Protein AF-A0A6B3GCB3-F1 (afdb_monomer)

Structure (mmCIF, N/CA/C/O backbone):
data_AF-A0A6B3GCB3-F1
#
_entry.id   AF-A0A6B3GCB3-F1
#
loop_
_atom_site.group_PDB
_atom_site.id
_atom_site.type_symbol
_atom_site.label_atom_id
_atom_site.label_alt_id
_atom_site.label_comp_id
_atom_site.label_asym_id
_atom_site.label_entity_id
_atom_site.label_seq_id
_atom_site.pdbx_PDB_ins_code
_atom_site.Cartn_x
_atom_site.Cartn_y
_atom_site.Cartn_z
_atom_site.occupancy
_atom_site.B_iso_or_equiv
_atom_site.auth_seq_id
_atom_site.auth_comp_id
_atom_site.auth_asym_id
_atom_site.auth_atom_id
_atom_site.pdbx_PDB_model_num
ATOM 1 N N . PRO A 1 1 ? -7.699 9.445 11.714 1.00 51.69 1 PRO A N 1
ATOM 2 C CA . PRO A 1 1 ? -7.725 8.449 12.812 1.00 51.69 1 PRO A CA 1
ATOM 3 C C . PRO A 1 1 ? -6.702 8.738 13.924 1.00 51.69 1 PRO A C 1
ATOM 5 O O . PRO A 1 1 ? -7.098 8.793 15.077 1.00 51.69 1 PRO A O 1
ATOM 8 N N . GLY A 1 2 ? -5.485 9.194 13.592 1.00 51.28 2 GLY A N 1
ATOM 9 C CA . GLY A 1 2 ? -4.570 9.774 14.600 1.00 51.28 2 GLY A CA 1
ATOM 10 C C . GLY A 1 2 ? -5.103 10.996 15.375 1.00 51.28 2 GLY A C 1
ATOM 11 O O . GLY A 1 2 ? -4.655 11.275 16.482 1.00 51.28 2 GLY A O 1
ATOM 12 N N . ASN A 1 3 ? -6.113 11.686 14.828 1.00 57.34 3 ASN A N 1
ATOM 13 C CA . ASN A 1 3 ? -6.800 12.819 15.466 1.00 57.34 3 ASN A CA 1
ATOM 14 C C . ASN A 1 3 ? -8.175 12.439 16.050 1.00 57.34 3 ASN A C 1
ATOM 16 O O . ASN A 1 3 ? -8.899 13.319 16.510 1.00 57.34 3 ASN A O 1
ATOM 20 N N . ILE A 1 4 ? -8.578 11.160 15.994 1.00 59.94 4 ILE A N 1
ATOM 21 C CA . ILE A 1 4 ? -9.950 10.750 16.337 1.00 59.94 4 ILE A CA 1
ATOM 22 C C . ILE A 1 4 ? -10.250 10.902 17.826 1.00 59.94 4 ILE A C 1
ATOM 24 O O . ILE A 1 4 ? -11.404 11.063 18.165 1.00 59.94 4 ILE A O 1
ATOM 28 N N . LYS A 1 5 ? -9.234 10.988 18.694 1.00 54.12 5 LYS A N 1
ATOM 29 C CA . LYS A 1 5 ? -9.425 11.275 20.124 1.00 54.12 5 LYS A CA 1
ATOM 30 C C . LYS A 1 5 ? -10.013 12.651 20.432 1.00 54.12 5 LYS A C 1
ATOM 32 O O . LYS A 1 5 ? -10.585 12.832 21.499 1.00 54.12 5 LYS A O 1
ATOM 37 N N . GLN A 1 6 ? -9.913 13.618 19.513 1.00 58.16 6 GLN A N 1
ATOM 38 C CA . GLN A 1 6 ? -10.703 14.858 19.609 1.00 58.16 6 GLN A CA 1
ATOM 39 C C . GLN A 1 6 ? -12.207 14.618 19.371 1.00 58.16 6 GLN A C 1
ATOM 41 O O . GLN A 1 6 ? -13.002 15.542 19.502 1.00 58.16 6 GLN A O 1
ATOM 46 N N . PHE A 1 7 ? -12.567 13.394 18.987 1.00 56.41 7 PHE A N 1
ATOM 47 C CA . PHE A 1 7 ? -13.873 12.934 18.546 1.00 56.41 7 PHE A CA 1
ATOM 48 C C . PHE A 1 7 ? -14.210 11.539 19.116 1.00 56.41 7 PHE A C 1
ATOM 50 O O . PHE A 1 7 ? -15.031 10.843 18.518 1.00 56.41 7 PHE A O 1
ATOM 57 N N . ASP A 1 8 ? -13.580 11.088 20.218 1.00 62.06 8 ASP A N 1
ATOM 58 C CA . ASP A 1 8 ? -13.912 9.792 20.856 1.00 62.06 8 ASP A CA 1
ATOM 59 C C . ASP A 1 8 ? -15.408 9.759 21.230 1.00 62.06 8 ASP A C 1
ATOM 61 O O . ASP A 1 8 ? -16.083 8.741 21.096 1.00 62.06 8 ASP A O 1
ATOM 65 N N . ASP A 1 9 ? -15.960 10.920 21.587 1.00 69.00 9 ASP A N 1
ATOM 66 C CA . ASP A 1 9 ? -17.384 11.169 21.812 1.00 69.00 9 ASP A CA 1
ATOM 67 C C . ASP A 1 9 ? -18.255 11.047 20.546 1.00 69.00 9 ASP A C 1
ATOM 69 O O . ASP A 1 9 ? -19.468 10.861 20.652 1.00 69.00 9 ASP A O 1
ATOM 73 N N . LYS A 1 10 ? -17.660 11.088 19.349 1.00 83.81 10 LYS A N 1
ATOM 74 C CA . LYS A 1 10 ? -18.361 11.004 18.058 1.00 83.81 10 LYS A CA 1
ATOM 75 C C . LYS A 1 10 ? -18.223 9.670 17.347 1.00 83.81 10 LYS A C 1
ATOM 77 O O . LYS A 1 10 ? -18.933 9.470 16.364 1.00 83.81 10 LYS A O 1
ATOM 82 N N . VAL A 1 11 ? -17.366 8.746 17.794 1.00 89.12 11 VAL A N 1
ATOM 83 C CA . VAL A 1 11 ? -17.230 7.431 17.132 1.00 89.12 11 VAL A CA 1
ATOM 84 C C . VAL A 1 11 ? -18.586 6.730 17.076 1.00 89.12 11 VAL A C 1
ATOM 86 O O . VAL A 1 11 ? -18.987 6.258 16.016 1.00 89.12 11 VAL A O 1
ATOM 89 N N . LYS A 1 12 ? -19.353 6.780 18.171 1.00 91.00 12 LYS A N 1
ATOM 90 C CA . LYS A 1 12 ? -20.731 6.278 18.230 1.00 91.00 12 LYS A CA 1
ATOM 91 C C . LYS A 1 12 ? -21.656 6.931 17.203 1.00 91.00 12 LYS A C 1
ATOM 93 O O . LYS A 1 12 ? -22.453 6.243 16.568 1.00 91.00 12 LYS A O 1
ATOM 98 N N . GLU A 1 13 ? -21.580 8.250 17.049 1.00 92.50 13 GLU A N 1
ATOM 99 C CA . GLU A 1 13 ? -22.417 8.995 16.102 1.00 92.50 13 GLU A CA 1
ATOM 100 C C . GLU A 1 13 ? -22.055 8.660 14.652 1.00 92.50 13 GLU A C 1
ATOM 102 O O . G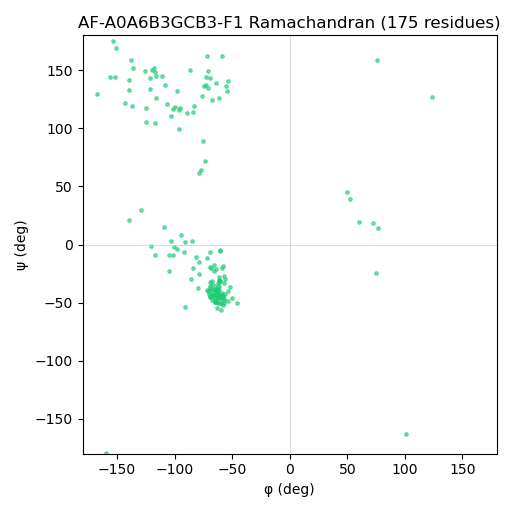LU A 1 13 ? -22.942 8.424 13.833 1.00 92.50 13 GLU A O 1
ATOM 107 N N . ILE A 1 14 ? -20.756 8.572 14.352 1.00 93.00 14 ILE A N 1
ATOM 108 C CA . ILE A 1 14 ? -20.238 8.203 13.032 1.00 93.00 14 ILE A CA 1
ATOM 109 C C . ILE A 1 14 ? -20.631 6.762 12.697 1.00 93.00 14 ILE A C 1
ATOM 111 O O . ILE A 1 14 ? -21.151 6.522 11.611 1.00 93.00 14 ILE A O 1
ATOM 115 N N . ALA A 1 15 ? -20.428 5.823 13.626 1.00 94.12 15 ALA A N 1
ATOM 116 C CA . ALA A 1 15 ? -20.813 4.422 13.477 1.00 94.12 15 ALA A CA 1
ATOM 117 C C . ALA A 1 15 ? -22.313 4.294 13.191 1.00 94.12 15 ALA A C 1
ATOM 119 O O . ALA A 1 15 ? -22.706 3.652 12.220 1.00 94.12 15 ALA A O 1
ATOM 120 N N . LYS A 1 16 ? -23.153 4.989 13.970 1.00 95.38 16 LYS A N 1
ATOM 121 C CA . LYS A 1 16 ? -24.604 5.010 13.766 1.00 95.38 16 LYS A CA 1
ATOM 122 C C . LYS A 1 16 ? -24.982 5.555 12.385 1.00 95.38 16 LYS A C 1
ATOM 124 O O . LYS A 1 16 ? -25.733 4.903 11.666 1.00 95.38 16 LYS A O 1
ATOM 129 N N . ALA A 1 17 ? -24.448 6.712 11.994 1.00 95.88 17 ALA A N 1
ATOM 130 C CA . ALA A 1 17 ? -24.745 7.320 10.696 1.00 95.88 17 ALA A CA 1
ATOM 131 C C . ALA A 1 17 ? -24.279 6.440 9.520 1.00 95.88 17 ALA A C 1
ATOM 133 O O . ALA A 1 17 ? -24.967 6.315 8.501 1.00 95.88 17 ALA A O 1
ATOM 134 N N . ALA A 1 18 ? -23.122 5.793 9.663 1.00 96.75 18 ALA A N 1
ATOM 135 C CA . ALA A 1 18 ? -22.595 4.856 8.681 1.00 96.75 18 ALA A CA 1
ATOM 136 C C . ALA A 1 18 ? -23.470 3.598 8.568 1.00 96.75 18 ALA A C 1
ATOM 138 O O . ALA A 1 18 ? -23.805 3.201 7.453 1.00 96.75 18 ALA A O 1
ATOM 139 N N . SER A 1 19 ? -23.925 3.027 9.690 1.00 96.50 19 SER A N 1
ATOM 140 C CA . SER A 1 19 ? -24.872 1.902 9.708 1.00 96.50 19 SER A CA 1
ATOM 141 C C . SER A 1 19 ? -26.207 2.250 9.051 1.00 96.50 19 SER A C 1
ATOM 143 O O . SER A 1 19 ? -26.695 1.490 8.215 1.00 96.50 19 SER A O 1
ATOM 145 N N . GLU A 1 20 ? -26.793 3.404 9.384 1.00 97.31 20 GLU A N 1
ATOM 146 C CA . GLU A 1 20 ? -28.082 3.857 8.835 1.00 97.31 20 GLU A CA 1
ATOM 147 C C . GLU A 1 20 ? -28.036 4.024 7.310 1.00 97.31 20 GLU A C 1
ATOM 149 O O . GLU A 1 20 ? -29.030 3.789 6.622 1.00 97.31 20 GLU A O 1
ATOM 154 N N . THR A 1 21 ? -26.868 4.379 6.771 1.00 97.12 21 THR A N 1
ATOM 155 C CA . THR A 1 21 ? -26.652 4.592 5.333 1.00 97.12 21 THR A CA 1
ATOM 156 C C . THR A 1 21 ? -25.973 3.421 4.624 1.00 97.12 21 THR A C 1
ATOM 158 O O . THR A 1 21 ? -25.800 3.477 3.408 1.00 97.12 21 THR A O 1
ATOM 161 N N . ARG A 1 22 ? -25.604 2.354 5.350 1.00 96.06 22 ARG A N 1
ATOM 162 C CA . ARG A 1 22 ? -24.799 1.222 4.848 1.00 96.06 22 ARG A CA 1
ATOM 163 C C . ARG A 1 22 ? -23.498 1.673 4.173 1.00 96.06 22 ARG A C 1
ATOM 165 O O . ARG A 1 22 ? -23.101 1.145 3.134 1.00 96.06 22 ARG A O 1
ATOM 172 N N . THR A 1 23 ? -22.853 2.684 4.746 1.00 97.56 23 THR A N 1
ATOM 173 C CA . THR A 1 23 ? -21.607 3.246 4.219 1.00 97.56 23 THR A CA 1
ATOM 174 C C . THR A 1 23 ? -20.413 2.606 4.928 1.00 97.56 23 THR A C 1
ATOM 176 O O . THR A 1 23 ? -20.266 2.809 6.132 1.00 97.56 23 THR A O 1
ATOM 179 N N . PRO A 1 24 ? -19.520 1.884 4.226 1.00 97.31 24 PRO A N 1
ATOM 180 C CA . PRO A 1 24 ? -18.337 1.310 4.855 1.00 97.31 24 PRO A CA 1
ATOM 181 C C . PRO A 1 24 ? -17.321 2.395 5.235 1.00 97.31 24 PRO A C 1
ATOM 183 O O . PRO A 1 24 ? -17.167 3.403 4.536 1.00 97.31 24 PRO A O 1
ATOM 186 N N . ILE A 1 25 ? -16.561 2.162 6.304 1.00 96.25 25 ILE A N 1
ATOM 187 C CA . ILE A 1 25 ? -15.538 3.090 6.803 1.00 96.25 25 ILE A CA 1
ATOM 188 C C . ILE A 1 25 ? -14.143 2.534 6.519 1.00 96.25 25 ILE A C 1
ATOM 190 O O . ILE A 1 25 ? -13.859 1.359 6.725 1.00 96.25 25 ILE A O 1
ATOM 194 N N . ARG A 1 26 ? -13.224 3.394 6.061 1.00 97.06 26 ARG A N 1
ATOM 195 C CA . ARG A 1 26 ? -11.795 3.055 6.026 1.00 97.06 26 ARG A CA 1
ATOM 196 C C . ARG A 1 26 ? -11.073 3.675 7.210 1.00 97.06 26 ARG A C 1
ATOM 198 O O . ARG A 1 26 ? -10.932 4.898 7.264 1.00 97.06 26 ARG A O 1
ATOM 205 N N . ILE A 1 27 ? -10.497 2.832 8.055 1.00 95.06 27 ILE A N 1
ATOM 206 C CA . ILE A 1 27 ? -9.554 3.244 9.090 1.00 95.06 27 ILE A CA 1
ATOM 207 C C . ILE A 1 27 ? -8.170 3.361 8.453 1.00 95.06 27 ILE A C 1
ATOM 209 O O . ILE A 1 27 ? -7.654 2.437 7.828 1.00 95.06 27 ILE A O 1
ATOM 213 N N . GLY A 1 28 ? -7.614 4.566 8.505 1.00 93.88 28 GLY A N 1
ATOM 214 C CA . GLY A 1 28 ? -6.355 4.933 7.863 1.00 93.88 28 GLY A CA 1
ATOM 215 C C . GLY A 1 28 ? -5.351 5.525 8.839 1.00 93.88 28 GLY A C 1
ATOM 216 O O . GLY A 1 28 ? -5.471 6.697 9.206 1.00 93.88 28 GLY A O 1
ATOM 217 N N . VAL A 1 29 ? -4.334 4.746 9.189 1.00 93.19 29 VAL A N 1
ATOM 218 C CA . VAL A 1 29 ? -3.202 5.182 10.012 1.00 93.19 29 VAL A CA 1
ATOM 219 C C . VAL A 1 29 ? -2.036 5.539 9.097 1.00 93.19 29 VAL A C 1
ATOM 221 O O . VAL A 1 29 ? -1.671 4.778 8.204 1.00 93.19 29 VAL A O 1
ATOM 224 N N . ASN A 1 30 ? -1.425 6.700 9.320 1.00 89.94 30 ASN A N 1
ATOM 225 C CA . ASN A 1 30 ? -0.228 7.123 8.596 1.00 89.94 30 ASN A CA 1
ATOM 226 C C . ASN A 1 30 ? 0.902 7.371 9.591 1.00 89.94 30 ASN A C 1
ATOM 228 O O . ASN A 1 30 ? 0.670 7.939 10.657 1.00 89.94 30 ASN A O 1
ATOM 232 N N . ALA A 1 31 ? 2.129 7.025 9.206 1.00 86.00 31 ALA A N 1
ATOM 233 C CA . ALA A 1 31 ? 3.321 7.238 10.026 1.00 86.00 31 ALA A CA 1
ATOM 234 C C . ALA A 1 31 ? 3.485 8.694 10.503 1.00 86.00 31 ALA A C 1
ATOM 236 O O . ALA A 1 31 ? 3.827 8.927 11.659 1.00 86.00 31 ALA A O 1
ATOM 237 N N . GLY A 1 32 ? 3.184 9.668 9.636 1.00 82.88 32 GLY A N 1
ATOM 238 C CA . GLY A 1 32 ? 3.283 11.098 9.955 1.00 82.88 32 GLY A CA 1
ATOM 239 C C . GLY A 1 32 ? 2.207 11.626 10.912 1.00 82.88 32 GLY A C 1
ATOM 240 O O . GLY A 1 32 ? 2.332 12.741 11.403 1.00 82.88 32 GLY A O 1
ATOM 241 N N . SER A 1 33 ? 1.157 10.848 11.187 1.00 82.50 33 SER A N 1
ATOM 242 C CA . SER A 1 33 ? 0.051 11.231 12.074 1.00 82.50 33 SER A CA 1
ATOM 243 C C . SER A 1 33 ? -0.232 10.161 13.132 1.00 82.50 33 SER A C 1
ATOM 245 O O . SER A 1 33 ? -1.388 9.958 13.497 1.00 82.50 33 SER A O 1
ATOM 247 N N . LEU A 1 34 ? 0.788 9.408 13.549 1.00 87.00 34 LEU A N 1
ATOM 248 C CA . LEU A 1 34 ? 0.650 8.356 14.554 1.00 87.00 34 LEU A CA 1
ATOM 249 C C . LEU A 1 34 ? 0.359 8.959 15.943 1.00 87.00 34 LEU A C 1
ATOM 251 O O . LEU A 1 34 ? 0.911 10.004 16.289 1.00 87.00 34 LEU A O 1
ATOM 255 N N . ASP A 1 35 ? -0.482 8.295 16.747 1.00 85.06 35 ASP A N 1
ATOM 256 C CA . ASP A 1 35 ? -0.809 8.721 18.119 1.00 85.06 35 ASP A CA 1
ATOM 257 C C . ASP A 1 35 ? 0.477 8.909 18.952 1.00 85.06 35 ASP A C 1
ATOM 259 O O . ASP A 1 35 ? 1.361 8.044 18.988 1.00 85.06 35 ASP A O 1
ATOM 263 N N . ALA A 1 36 ? 0.576 10.040 19.656 1.00 87.25 36 ALA A N 1
ATOM 264 C CA . ALA A 1 36 ? 1.728 10.396 20.482 1.00 87.25 36 ALA A CA 1
ATOM 265 C C . ALA A 1 36 ? 2.064 9.342 21.555 1.00 87.25 36 ALA A C 1
ATOM 267 O O . ALA A 1 36 ? 3.231 9.173 21.910 1.00 87.25 36 ALA A O 1
ATOM 268 N N . ARG A 1 37 ? 1.071 8.601 22.064 1.00 89.31 37 ARG A N 1
ATOM 269 C CA . ARG A 1 37 ? 1.278 7.492 23.009 1.00 89.31 37 ARG A CA 1
ATOM 270 C C . ARG A 1 37 ? 2.048 6.349 22.362 1.00 89.31 37 ARG A C 1
ATOM 272 O O . ARG A 1 37 ? 2.969 5.820 22.979 1.00 89.31 37 ARG A O 1
ATOM 279 N N . LEU A 1 38 ? 1.696 5.996 21.126 1.00 91.12 38 LEU A N 1
ATOM 280 C CA . LEU A 1 38 ? 2.362 4.936 20.369 1.00 91.12 38 LEU A CA 1
ATOM 281 C C . LEU A 1 38 ? 3.757 5.380 19.937 1.00 91.12 38 LEU A C 1
ATOM 283 O O . LEU A 1 38 ? 4.708 4.621 20.097 1.00 91.12 38 LEU A O 1
ATOM 287 N N . LEU A 1 39 ? 3.915 6.640 19.522 1.00 89.38 39 LEU A N 1
ATOM 288 C CA . LEU A 1 39 ? 5.238 7.225 19.289 1.00 89.38 39 LEU A CA 1
ATOM 289 C C . LEU A 1 39 ? 6.111 7.188 20.549 1.00 89.38 39 LEU A C 1
ATOM 291 O O . LEU A 1 39 ? 7.281 6.834 20.463 1.00 89.38 39 LEU A O 1
ATOM 295 N N . LYS A 1 40 ? 5.556 7.485 21.731 1.00 92.31 40 LYS A N 1
ATOM 296 C CA . LYS A 1 40 ? 6.288 7.398 23.004 1.00 92.31 40 LYS A CA 1
ATOM 297 C C . LYS A 1 40 ? 6.639 5.955 23.383 1.00 92.31 40 LYS A C 1
ATOM 299 O O . LYS A 1 40 ? 7.723 5.723 23.906 1.00 92.31 40 LYS A O 1
ATOM 304 N N . LYS A 1 41 ? 5.738 5.000 23.131 1.00 95.31 41 LYS A N 1
ATOM 305 C CA . LYS A 1 41 ? 5.924 3.569 23.430 1.00 95.31 41 LYS A CA 1
ATOM 306 C C . LYS A 1 41 ? 6.978 2.919 22.529 1.00 95.31 41 LYS A C 1
ATOM 308 O O . LYS A 1 41 ? 7.823 2.183 23.025 1.00 95.31 41 LYS A O 1
ATOM 313 N N . TYR A 1 42 ? 6.936 3.201 21.227 1.00 93.56 42 TYR A N 1
ATOM 314 C CA . TYR A 1 42 ? 7.775 2.552 20.212 1.00 93.56 42 TYR A CA 1
ATOM 315 C C . TYR A 1 42 ? 8.978 3.395 19.759 1.00 93.56 42 TYR A C 1
ATOM 317 O O . TYR A 1 42 ? 9.833 2.918 19.014 1.00 93.56 42 TYR A O 1
ATOM 325 N N . GLY A 1 43 ? 9.051 4.665 20.164 1.00 92.69 43 GLY A N 1
ATOM 326 C CA . GLY A 1 43 ? 10.105 5.622 19.806 1.00 92.69 43 GLY A CA 1
ATOM 327 C C . GLY A 1 43 ? 10.025 6.166 18.373 1.00 92.69 43 GLY A C 1
ATOM 328 O O . GLY A 1 43 ? 10.521 7.256 18.101 1.00 92.69 43 GLY A O 1
ATOM 329 N N . LYS A 1 44 ? 9.398 5.432 17.449 1.00 91.88 44 LYS A N 1
ATOM 330 C CA . LYS A 1 44 ? 9.162 5.815 16.048 1.00 91.88 44 LYS A CA 1
ATOM 331 C C . LYS A 1 44 ? 7.928 5.095 15.496 1.00 91.88 44 LYS A C 1
ATOM 333 O O . LYS A 1 44 ? 7.371 4.223 16.158 1.00 91.88 44 LYS A O 1
ATOM 338 N N . ALA A 1 45 ? 7.528 5.421 14.269 1.00 91.00 45 ALA A N 1
ATOM 339 C CA . ALA A 1 45 ? 6.464 4.715 13.553 1.00 91.00 45 ALA A CA 1
ATOM 340 C C . ALA A 1 45 ? 6.937 3.332 13.056 1.00 91.00 45 ALA A C 1
ATOM 342 O O . ALA A 1 45 ? 7.189 3.134 11.869 1.00 91.00 45 ALA A O 1
ATOM 343 N N . THR A 1 46 ? 7.122 2.384 13.978 1.00 95.69 46 THR A N 1
ATOM 344 C CA . THR A 1 46 ? 7.452 0.990 13.644 1.00 95.69 46 THR A CA 1
ATOM 345 C C . THR A 1 46 ? 6.236 0.267 13.046 1.00 95.69 46 THR A C 1
ATOM 347 O O . THR A 1 46 ? 5.108 0.739 13.219 1.00 95.69 46 THR A O 1
ATOM 350 N N . PRO A 1 47 ? 6.427 -0.879 12.360 1.00 96.81 47 PRO A N 1
ATOM 351 C CA . PRO A 1 47 ? 5.312 -1.713 11.914 1.00 96.81 47 PRO A CA 1
ATOM 352 C C . PRO A 1 47 ? 4.309 -2.017 13.034 1.00 96.81 47 PRO A C 1
ATOM 354 O O . PRO A 1 47 ? 3.113 -1.816 12.850 1.00 96.81 47 PRO A O 1
ATOM 357 N N . GLU A 1 48 ? 4.807 -2.390 14.213 1.00 96.88 48 GLU A N 1
ATOM 358 C CA . GLU A 1 48 ? 4.000 -2.753 15.384 1.00 96.88 48 GLU A CA 1
ATOM 359 C C . GLU A 1 48 ? 3.167 -1.563 15.863 1.00 96.88 48 GLU A C 1
ATOM 361 O O . GLU A 1 48 ? 1.988 -1.710 16.169 1.00 96.88 48 GLU A O 1
ATOM 366 N N . ALA A 1 49 ? 3.759 -0.365 15.873 1.00 96.00 49 ALA A N 1
ATOM 367 C CA . ALA A 1 49 ? 3.065 0.850 16.275 1.00 96.00 49 ALA A CA 1
ATOM 368 C C . ALA A 1 49 ? 1.916 1.198 15.313 1.00 96.00 49 ALA A C 1
ATOM 370 O O . ALA A 1 49 ? 0.846 1.622 15.747 1.00 96.00 49 ALA A O 1
ATOM 371 N N . LEU A 1 50 ? 2.122 1.007 14.005 1.00 95.50 50 LEU A N 1
ATOM 372 C CA . LEU A 1 50 ? 1.091 1.235 12.990 1.00 95.50 50 LEU A CA 1
ATOM 373 C C . LEU A 1 50 ? -0.053 0.220 13.108 1.00 95.50 50 LEU A C 1
ATOM 375 O O . LEU A 1 50 ? -1.217 0.610 13.032 1.00 95.50 50 LEU A O 1
ATOM 379 N N . VAL A 1 51 ? 0.283 -1.058 13.304 1.00 96.88 51 VAL A N 1
ATOM 380 C CA . VAL A 1 51 ? -0.687 -2.150 13.472 1.00 96.88 51 VAL A CA 1
ATOM 381 C C . VAL A 1 51 ? -1.517 -1.940 14.736 1.00 96.88 51 VAL A C 1
ATOM 383 O O . VAL A 1 51 ? -2.743 -1.954 14.659 1.00 96.88 51 VAL A O 1
ATOM 386 N N . GLU A 1 52 ? -0.873 -1.663 15.874 1.00 96.06 52 GLU A N 1
ATOM 387 C CA . GLU A 1 52 ? -1.562 -1.403 17.144 1.00 96.06 52 GLU A CA 1
ATOM 388 C C . GLU A 1 52 ? -2.515 -0.213 17.027 1.00 96.06 52 GLU A C 1
ATOM 390 O O . GLU A 1 52 ? -3.656 -0.302 17.471 1.00 96.06 52 GLU A O 1
ATOM 395 N N . SER A 1 53 ? -2.085 0.875 16.377 1.00 94.75 53 SER A N 1
ATOM 396 C CA . SER A 1 53 ? -2.954 2.033 16.139 1.00 94.75 53 SER A CA 1
ATOM 397 C C . SER A 1 53 ? -4.190 1.655 15.329 1.00 94.75 53 SER A C 1
ATOM 399 O O . SER A 1 53 ? -5.289 2.076 15.671 1.00 94.75 53 SER A O 1
ATOM 401 N N . ALA A 1 54 ? -4.020 0.880 14.256 1.00 95.25 54 ALA A N 1
ATOM 402 C CA . ALA A 1 54 ? -5.111 0.548 13.349 1.00 95.25 54 ALA A CA 1
ATOM 403 C C . ALA A 1 54 ? -6.131 -0.400 13.990 1.00 95.25 54 ALA A C 1
ATOM 405 O O . ALA A 1 54 ? -7.332 -0.182 13.847 1.00 95.25 54 ALA A O 1
ATOM 406 N N . LEU A 1 55 ? -5.660 -1.42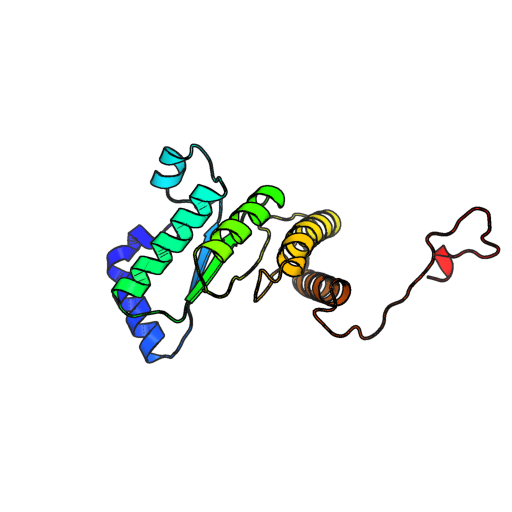1 14.714 1.00 95.69 55 LEU A N 1
ATOM 407 C CA . LEU A 1 55 ? -6.529 -2.370 15.413 1.00 95.69 55 LEU A CA 1
ATOM 408 C C . LEU A 1 55 ? -7.250 -1.709 16.591 1.00 95.69 55 LEU A C 1
ATOM 410 O O . LEU A 1 55 ? -8.440 -1.937 16.778 1.00 95.69 55 LEU A O 1
ATOM 414 N N . TRP A 1 56 ? -6.561 -0.844 17.340 1.00 93.81 56 TRP A N 1
ATOM 415 C CA . TRP A 1 56 ? -7.195 -0.072 18.408 1.00 93.81 56 TRP A CA 1
ATOM 416 C C . TRP A 1 56 ? -8.275 0.868 17.862 1.00 93.81 56 TRP A C 1
ATOM 418 O O . TRP A 1 56 ? -9.364 0.943 18.412 1.00 93.81 56 TRP A O 1
ATOM 428 N N . GLU A 1 57 ? -8.016 1.565 16.756 1.00 92.00 57 GLU A N 1
ATOM 429 C CA . GLU A 1 57 ? -9.035 2.417 16.138 1.00 92.00 57 GLU A CA 1
ATOM 430 C C . GLU A 1 57 ? -10.223 1.608 15.602 1.00 92.00 57 GLU A C 1
ATOM 432 O O . GLU A 1 57 ? -11.352 2.086 15.679 1.00 92.00 57 GLU A O 1
ATOM 437 N N . ALA A 1 58 ? -9.994 0.400 15.077 1.00 94.19 58 ALA A N 1
ATOM 438 C CA . ALA A 1 58 ? -11.064 -0.499 14.645 1.00 94.19 58 ALA A CA 1
ATOM 439 C C . ALA A 1 58 ? -11.939 -0.952 15.815 1.00 94.19 58 ALA A C 1
ATOM 441 O O . ALA A 1 58 ? -13.165 -0.896 15.704 1.00 94.19 58 ALA A O 1
ATOM 442 N N . SER A 1 59 ? -11.334 -1.286 16.960 1.00 93.56 59 SER A N 1
ATOM 443 C CA . SER A 1 59 ? -12.088 -1.735 18.133 1.00 93.56 59 SER A CA 1
ATOM 444 C C . SER A 1 59 ? -13.057 -0.670 18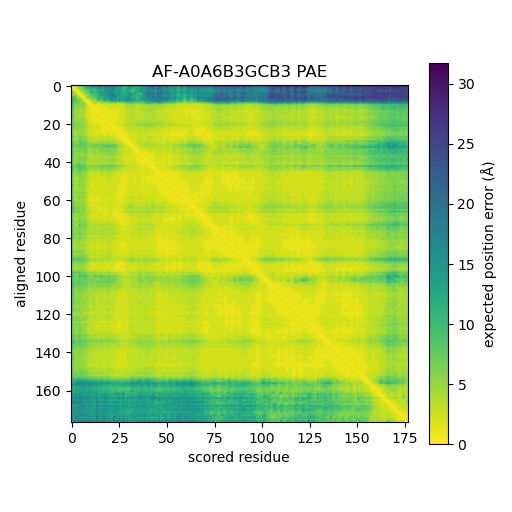.656 1.00 93.56 59 SER A C 1
ATOM 446 O O . SER A 1 59 ? -14.131 -1.016 19.133 1.00 93.56 59 SER A O 1
ATOM 448 N N . LEU A 1 60 ? -12.750 0.625 18.503 1.00 92.50 60 LEU A N 1
ATOM 449 C CA . LEU A 1 60 ? -13.666 1.710 18.894 1.00 92.50 60 LEU A CA 1
ATOM 450 C C . LEU A 1 60 ? -14.990 1.688 18.109 1.00 92.50 60 LEU A C 1
ATOM 452 O O . LEU A 1 60 ? -16.036 2.064 18.634 1.00 92.50 60 LEU A O 1
ATOM 456 N N . PHE A 1 61 ? -14.961 1.268 16.842 1.00 93.94 61 PHE A N 1
ATOM 457 C CA . PHE A 1 61 ? -16.176 1.107 16.039 1.00 93.94 61 PHE A CA 1
ATOM 458 C C . PHE A 1 61 ? -16.896 -0.206 16.371 1.00 93.94 61 PHE A C 1
ATOM 460 O O . PHE A 1 61 ? -18.128 -0.227 16.450 1.00 93.94 61 PHE A O 1
ATOM 467 N N . GLU A 1 62 ? -16.142 -1.276 16.633 1.00 93.81 62 GLU A N 1
ATOM 468 C CA . GLU A 1 62 ? -16.692 -2.569 17.057 1.00 93.81 62 GLU A CA 1
ATOM 469 C C . GLU A 1 62 ? -17.431 -2.475 18.401 1.00 93.81 62 GLU A C 1
ATOM 471 O O . GLU A 1 62 ? -18.506 -3.056 18.548 1.00 93.81 62 GLU A O 1
ATOM 476 N N . GLU A 1 63 ? -16.935 -1.672 19.349 1.00 93.31 63 GLU A N 1
ATOM 477 C CA . GLU A 1 63 ? -17.607 -1.356 20.624 1.00 93.31 63 GLU A CA 1
ATOM 478 C C . GLU A 1 63 ? -19.000 -0.726 20.430 1.00 93.31 63 GLU A C 1
ATOM 480 O O . GLU A 1 63 ? -19.842 -0.728 21.334 1.00 93.31 63 GLU A O 1
ATOM 485 N N . HIS A 1 64 ? -19.273 -0.197 19.238 1.00 92.62 64 HIS A N 1
ATOM 486 C CA . HIS A 1 64 ? -20.562 0.358 18.834 1.00 92.62 64 HIS A CA 1
ATOM 487 C C . HIS A 1 64 ? -21.294 -0.505 17.796 1.00 92.62 64 HIS A C 1
ATOM 489 O O . HIS A 1 64 ? -22.266 -0.047 17.195 1.00 92.62 64 HIS A O 1
ATOM 495 N N . GLY A 1 65 ? -20.867 -1.758 17.612 1.00 94.75 65 GLY A N 1
ATOM 496 C CA . GLY A 1 65 ? -21.500 -2.736 16.729 1.00 94.75 65 GLY A CA 1
ATOM 497 C C . GLY A 1 65 ? -21.292 -2.469 15.237 1.00 94.75 65 GLY A C 1
ATOM 498 O O . GLY A 1 65 ? -22.056 -2.989 14.424 1.00 94.75 65 GLY A O 1
ATOM 499 N N . PHE A 1 66 ? -20.299 -1.656 14.860 1.00 96.44 66 PHE A N 1
ATOM 500 C CA . PHE A 1 66 ? -19.992 -1.347 13.464 1.00 96.44 66 PHE A CA 1
ATOM 501 C C . PHE A 1 66 ? -18.782 -2.151 12.977 1.00 96.44 66 PHE A C 1
ATOM 503 O O . PHE A 1 66 ? -17.675 -1.953 13.469 1.00 96.44 66 PHE A O 1
ATOM 510 N N . GLY A 1 67 ? -18.998 -3.029 11.991 1.00 94.81 67 GLY A N 1
ATOM 511 C CA . GLY A 1 67 ? -17.967 -3.922 11.439 1.00 94.81 67 GLY A CA 1
ATOM 512 C C . GLY A 1 67 ? -17.695 -3.765 9.939 1.00 94.81 67 GLY A C 1
ATOM 513 O O . GLY A 1 67 ? -16.808 -4.434 9.418 1.00 94.81 67 GLY A O 1
ATOM 514 N N . ASP A 1 68 ? -18.408 -2.879 9.231 1.00 97.06 68 ASP A N 1
ATOM 515 C CA . ASP A 1 68 ? -18.195 -2.624 7.795 1.00 97.06 68 ASP A CA 1
ATOM 516 C C . ASP A 1 68 ? -16.954 -1.738 7.580 1.00 97.06 68 ASP A C 1
ATOM 518 O O . ASP A 1 68 ? -17.021 -0.584 7.139 1.00 97.06 68 ASP A O 1
ATOM 522 N N . ILE A 1 69 ? -15.796 -2.280 7.956 1.00 97.25 69 ILE A N 1
ATOM 523 C CA . ILE A 1 69 ? -14.519 -1.582 8.044 1.00 97.25 69 ILE A CA 1
ATOM 524 C C . ILE A 1 69 ? -13.526 -2.177 7.048 1.00 97.25 69 ILE A C 1
ATOM 526 O O . ILE A 1 69 ? -13.480 -3.378 6.806 1.00 97.25 69 ILE A O 1
ATOM 530 N N . LYS A 1 70 ? -12.677 -1.315 6.491 1.00 98.00 70 LYS A N 1
ATOM 531 C CA . LYS A 1 70 ? -11.412 -1.713 5.866 1.00 98.00 70 LYS A CA 1
ATOM 532 C C . LYS A 1 70 ? -10.251 -0.938 6.474 1.00 98.00 70 LYS A C 1
ATOM 534 O O . LYS A 1 70 ? -10.416 0.223 6.857 1.00 98.00 70 LYS A O 1
ATOM 539 N N . ILE A 1 71 ? -9.067 -1.534 6.517 1.00 97.88 71 ILE A N 1
ATOM 540 C CA . ILE A 1 71 ? -7.896 -0.957 7.184 1.00 97.88 71 ILE A CA 1
ATOM 541 C C . ILE A 1 71 ? -6.834 -0.541 6.166 1.00 97.88 71 ILE A C 1
ATOM 543 O O . ILE A 1 71 ? -6.631 -1.165 5.128 1.00 97.88 71 ILE A O 1
ATOM 547 N N . SER A 1 72 ? -6.134 0.549 6.459 1.00 97.25 72 SER A N 1
ATOM 548 C CA . SER A 1 72 ? -4.894 0.927 5.789 1.00 97.25 72 SER A CA 1
ATOM 549 C C . SER A 1 72 ? -3.893 1.475 6.795 1.00 97.25 72 SER A C 1
ATOM 551 O O . SER A 1 72 ? -4.219 2.363 7.579 1.00 97.25 72 SER A O 1
ATOM 553 N N . VAL A 1 73 ? -2.658 0.991 6.716 1.00 95.31 73 VAL A N 1
ATOM 554 C CA . VAL A 1 73 ? -1.491 1.565 7.393 1.00 95.31 73 VAL A CA 1
ATOM 555 C C . VAL A 1 73 ? -0.511 2.050 6.334 1.00 95.31 73 VAL A C 1
ATOM 557 O O . VAL A 1 73 ? -0.172 1.310 5.414 1.00 95.31 73 VAL A O 1
ATOM 560 N N . LYS A 1 74 ? -0.078 3.308 6.381 1.00 93.12 74 LYS A N 1
ATOM 561 C CA . LYS A 1 74 ? 0.810 3.863 5.350 1.00 93.12 74 LYS A CA 1
ATOM 562 C C . LYS A 1 74 ? 2.111 4.365 5.939 1.00 93.12 74 LYS A C 1
ATOM 564 O O . LYS A 1 74 ? 2.134 5.123 6.910 1.00 93.12 74 LYS A O 1
ATOM 569 N N . HIS A 1 75 ? 3.189 3.979 5.273 1.00 94.44 75 HIS A N 1
ATOM 570 C CA . HIS A 1 75 ? 4.545 4.424 5.536 1.00 94.44 75 HIS A CA 1
ATOM 571 C C . HIS A 1 75 ? 5.226 4.736 4.190 1.00 94.44 75 HIS A C 1
ATOM 573 O O . HIS A 1 75 ? 4.825 4.203 3.152 1.00 94.44 75 HIS A O 1
ATOM 579 N N . ASN A 1 76 ? 6.197 5.651 4.182 1.00 92.00 76 ASN A N 1
ATOM 580 C CA . ASN A 1 76 ? 6.914 6.070 2.966 1.00 92.00 76 ASN A CA 1
ATOM 581 C C . ASN A 1 76 ? 8.083 5.136 2.591 1.00 92.00 76 ASN A C 1
ATOM 583 O O . ASN A 1 76 ? 8.551 5.130 1.447 1.00 92.00 76 ASN A O 1
ATOM 587 N N . ASP A 1 77 ? 8.560 4.374 3.573 1.00 94.69 77 ASP A N 1
ATOM 588 C CA . ASP A 1 77 ? 9.458 3.228 3.435 1.00 94.69 77 ASP A CA 1
ATOM 589 C C . ASP A 1 77 ? 8.660 1.945 3.102 1.00 94.69 77 ASP A C 1
ATOM 591 O O . ASP A 1 77 ? 7.892 1.472 3.953 1.00 94.69 77 ASP A O 1
ATOM 595 N N . PRO A 1 78 ? 8.846 1.367 1.896 1.00 94.62 78 PRO A N 1
ATOM 596 C CA . PRO A 1 78 ? 8.267 0.088 1.492 1.00 94.62 78 PRO A CA 1
ATOM 597 C C . PRO A 1 78 ? 8.513 -1.068 2.465 1.00 94.62 78 PRO A C 1
ATOM 599 O O . PRO A 1 78 ? 7.622 -1.888 2.653 1.00 94.62 78 PRO A O 1
ATOM 602 N N . VAL A 1 79 ? 9.682 -1.148 3.107 1.00 96.25 79 VAL A N 1
ATOM 603 C CA . VAL A 1 79 ? 10.032 -2.276 3.987 1.00 96.25 79 VAL A CA 1
ATOM 604 C C . VAL A 1 79 ? 9.180 -2.251 5.253 1.00 96.25 79 VAL A C 1
ATOM 606 O O . VAL A 1 79 ? 8.606 -3.266 5.647 1.00 96.25 79 VAL A O 1
ATOM 609 N N . VAL A 1 80 ? 9.044 -1.071 5.864 1.00 95.94 80 VAL A N 1
ATOM 610 C CA . VAL A 1 80 ? 8.176 -0.865 7.032 1.00 95.94 80 VAL A CA 1
ATOM 611 C C . VAL A 1 80 ? 6.725 -1.161 6.670 1.00 95.94 80 VAL A C 1
ATOM 613 O O . VAL A 1 80 ? 6.041 -1.865 7.410 1.00 95.94 80 VAL A O 1
ATOM 616 N N . MET A 1 81 ? 6.271 -0.666 5.515 1.00 95.31 81 MET A N 1
ATOM 617 C CA . MET A 1 81 ? 4.916 -0.906 5.030 1.00 95.31 81 MET A CA 1
ATOM 618 C C . MET A 1 81 ? 4.633 -2.407 4.876 1.00 95.31 81 MET A C 1
ATOM 620 O O . MET A 1 81 ? 3.646 -2.891 5.424 1.00 95.31 81 MET A O 1
ATOM 624 N N . VAL A 1 82 ? 5.494 -3.148 4.174 1.00 98.12 82 VAL A N 1
ATOM 625 C CA . VAL A 1 82 ? 5.320 -4.592 3.944 1.00 98.12 82 VAL A CA 1
ATOM 626 C C . VAL A 1 82 ? 5.216 -5.349 5.270 1.00 98.12 82 VAL A C 1
ATOM 628 O O . VAL A 1 82 ? 4.296 -6.143 5.459 1.00 98.12 82 VAL A O 1
ATOM 631 N N . ASN A 1 83 ? 6.104 -5.063 6.224 1.00 98.25 83 ASN A N 1
ATOM 632 C CA . ASN A 1 83 ? 6.069 -5.716 7.532 1.00 98.25 83 ASN A CA 1
ATOM 633 C C . ASN A 1 83 ? 4.789 -5.388 8.317 1.00 98.25 83 ASN A C 1
ATOM 635 O O . ASN A 1 83 ? 4.224 -6.280 8.944 1.00 98.25 83 ASN A O 1
ATOM 639 N N . ALA A 1 84 ? 4.294 -4.149 8.241 1.00 97.75 84 ALA A N 1
ATOM 640 C CA . ALA A 1 84 ? 3.057 -3.752 8.911 1.00 97.75 84 ALA A CA 1
ATOM 641 C C . ALA A 1 84 ? 1.829 -4.475 8.331 1.00 97.75 84 ALA A C 1
ATOM 643 O O . ALA A 1 84 ? 1.000 -4.975 9.085 1.00 97.75 84 ALA A O 1
ATOM 644 N N . TYR A 1 85 ? 1.722 -4.590 7.002 1.00 98.38 85 TYR A N 1
ATOM 645 C CA . TYR A 1 85 ? 0.598 -5.301 6.381 1.00 98.38 85 TYR A CA 1
ATOM 646 C C . TYR A 1 85 ? 0.634 -6.808 6.620 1.00 98.38 85 TYR A C 1
ATOM 648 O O . TYR A 1 85 ? -0.423 -7.389 6.835 1.00 98.38 85 TYR A O 1
ATOM 656 N N . ARG A 1 86 ? 1.815 -7.439 6.652 1.00 98.44 86 ARG A N 1
ATOM 657 C CA . ARG A 1 86 ? 1.934 -8.852 7.051 1.00 98.44 86 ARG A CA 1
ATOM 658 C C . ARG A 1 86 ? 1.455 -9.077 8.483 1.00 98.44 86 ARG A C 1
ATOM 660 O O . ARG A 1 86 ? 0.713 -10.017 8.739 1.00 98.44 86 ARG A O 1
ATOM 667 N N . GLN A 1 87 ? 1.841 -8.194 9.407 1.00 98.31 87 GLN A N 1
ATOM 668 C CA . GLN A 1 87 ? 1.372 -8.258 10.793 1.00 98.31 87 GLN A CA 1
ATOM 669 C C . GLN A 1 87 ? -0.140 -8.029 10.904 1.00 98.31 87 GLN A C 1
ATOM 671 O O . GLN A 1 87 ? -0.781 -8.715 11.695 1.00 98.31 87 GLN A O 1
ATOM 676 N N . LEU A 1 88 ? -0.708 -7.098 10.129 1.00 97.12 88 LEU A N 1
ATOM 677 C CA . LEU A 1 88 ? -2.156 -6.864 10.093 1.00 97.12 88 LEU A CA 1
ATOM 678 C C . LEU A 1 88 ? -2.920 -8.065 9.543 1.00 97.12 88 LEU A C 1
ATOM 680 O O . LEU A 1 88 ? -3.859 -8.511 10.188 1.00 97.12 88 LEU A O 1
ATOM 684 N N . ALA A 1 89 ? -2.494 -8.608 8.401 1.00 98.06 89 ALA A N 1
ATOM 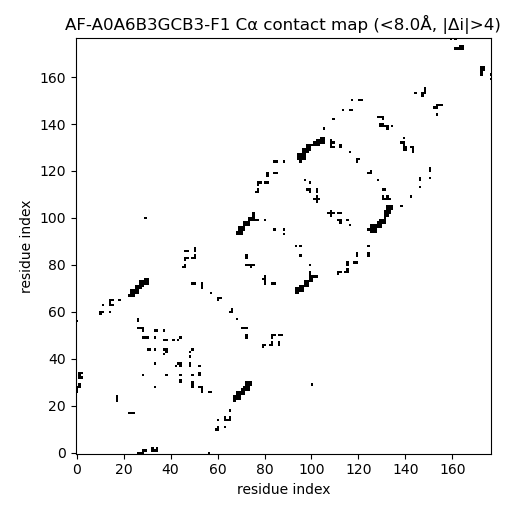685 C CA . ALA A 1 89 ? -3.131 -9.766 7.776 1.00 98.06 89 ALA A CA 1
ATOM 686 C C . ALA A 1 89 ? -3.095 -11.015 8.673 1.00 98.06 89 ALA A C 1
ATOM 688 O O . ALA A 1 89 ? -3.976 -11.858 8.595 1.00 98.06 89 ALA A O 1
ATOM 689 N N . ALA A 1 90 ? -2.091 -11.131 9.549 1.00 98.00 90 ALA A N 1
ATOM 690 C CA . ALA A 1 90 ? -2.005 -12.217 10.525 1.00 98.00 90 ALA A CA 1
ATOM 691 C C . ALA A 1 90 ? -2.901 -12.022 11.765 1.00 98.00 90 ALA A C 1
ATOM 693 O O . ALA A 1 90 ? -3.081 -12.965 12.533 1.00 98.00 90 ALA A O 1
ATOM 694 N N . GLN A 1 91 ? -3.407 -10.809 12.005 1.00 97.00 91 GLN A N 1
ATOM 695 C CA . GLN A 1 91 ? -4.148 -10.443 13.221 1.00 97.00 91 GLN A CA 1
ATOM 696 C C . GLN A 1 91 ? -5.600 -10.033 12.953 1.00 97.00 91 GLN A C 1
ATOM 698 O O . GLN A 1 91 ? -6.350 -9.822 13.904 1.00 97.00 91 GLN A O 1
ATOM 703 N N . SER A 1 92 ? -5.997 -9.871 11.691 1.00 94.75 92 SER A N 1
ATOM 704 C CA . SER A 1 92 ? -7.316 -9.376 11.321 1.00 94.75 92 SER A CA 1
ATOM 705 C C . SER A 1 92 ? -7.717 -9.819 9.918 1.00 94.75 92 SER A C 1
ATOM 707 O O . SER A 1 92 ? -6.894 -9.821 9.006 1.00 94.75 92 SER A O 1
ATOM 709 N N . ASP A 1 93 ? -9.013 -10.088 9.753 1.00 95.31 93 ASP A N 1
ATOM 710 C CA . ASP A 1 93 ? -9.644 -10.424 8.474 1.00 95.31 93 ASP A CA 1
ATOM 711 C C . ASP A 1 93 ? -10.261 -9.199 7.765 1.00 95.31 93 ASP A C 1
ATOM 713 O O . ASP A 1 93 ? -10.975 -9.339 6.770 1.00 95.31 93 ASP A O 1
ATOM 717 N N . TYR A 1 94 ? -10.027 -7.979 8.269 1.00 97.88 94 TYR A N 1
ATOM 718 C CA . TYR A 1 94 ? -10.519 -6.772 7.605 1.00 97.88 94 TYR A CA 1
ATOM 719 C C . TYR A 1 94 ? -9.873 -6.595 6.226 1.00 97.88 94 TYR A C 1
ATOM 721 O O . TYR A 1 94 ? -8.650 -6.710 6.116 1.00 97.88 94 TYR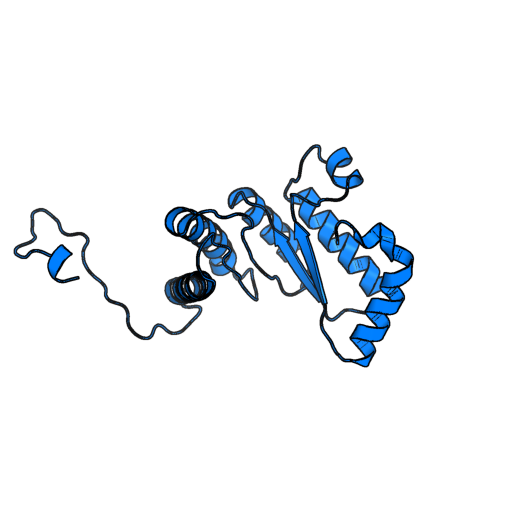 A O 1
ATOM 729 N N . PRO A 1 95 ? -10.635 -6.184 5.193 1.00 98.50 95 PRO A N 1
ATOM 730 C CA . PRO A 1 95 ? -10.055 -5.840 3.904 1.00 98.50 95 PRO A CA 1
ATOM 731 C C . PRO A 1 95 ? -8.964 -4.771 4.039 1.00 98.50 95 PRO A C 1
ATOM 733 O O . PRO A 1 95 ? -9.128 -3.758 4.730 1.00 98.50 95 PRO A O 1
ATOM 736 N N . LEU A 1 96 ? -7.851 -4.962 3.341 1.00 98.50 96 LEU A N 1
ATOM 737 C CA . LEU A 1 96 ? -6.647 -4.152 3.434 1.00 98.50 96 LEU A CA 1
ATOM 738 C C . LEU A 1 96 ? -6.497 -3.258 2.201 1.00 98.50 96 LEU A C 1
ATOM 740 O O . LEU A 1 96 ? -6.395 -3.710 1.059 1.00 98.50 96 LEU A O 1
ATOM 744 N N . HIS A 1 97 ? -6.450 -1.947 2.436 1.00 98.44 97 HIS A N 1
ATOM 745 C CA . HIS A 1 97 ? -6.182 -0.948 1.410 1.00 98.44 97 HIS A CA 1
ATOM 746 C C . HIS A 1 97 ? -4.705 -0.554 1.384 1.00 98.44 97 HIS A C 1
ATOM 748 O O . HIS A 1 97 ? -4.271 0.309 2.149 1.00 98.44 97 HIS A O 1
ATOM 754 N N . LEU A 1 98 ? -3.951 -1.128 0.449 1.00 98.06 98 LEU A N 1
ATOM 755 C CA . LEU A 1 98 ? -2.524 -0.871 0.299 1.00 98.06 98 LEU A CA 1
ATOM 756 C C . LEU A 1 98 ? -2.261 0.518 -0.291 1.00 98.06 98 LEU A C 1
ATOM 758 O O . LEU A 1 98 ? -2.870 0.941 -1.277 1.00 98.06 98 LEU A O 1
ATOM 762 N N . GLY A 1 99 ? -1.281 1.220 0.270 1.00 95.69 99 GLY A N 1
ATOM 763 C CA . GLY A 1 99 ? -0.732 2.421 -0.344 1.00 95.69 99 GLY A CA 1
ATOM 764 C C . GLY A 1 99 ? 0.558 2.878 0.319 1.00 95.69 99 GLY A C 1
ATOM 765 O O . GLY A 1 99 ? 0.593 3.066 1.532 1.00 95.69 99 GLY A O 1
ATOM 766 N N . VAL A 1 100 ? 1.587 3.124 -0.490 1.00 93.25 100 VAL A N 1
ATOM 767 C CA . VAL A 1 100 ? 2.785 3.854 -0.055 1.00 93.25 100 VAL A CA 1
ATOM 768 C C . VAL A 1 100 ? 2.415 5.338 0.014 1.00 93.25 100 VAL A C 1
ATOM 770 O O . VAL A 1 100 ? 1.844 5.875 -0.942 1.00 93.25 100 VAL A O 1
ATOM 773 N N . THR A 1 101 ? 2.681 6.001 1.142 1.00 90.62 101 THR A N 1
ATOM 774 C CA . THR A 1 101 ? 2.527 7.466 1.241 1.00 90.62 101 THR A CA 1
ATOM 775 C C . THR A 1 101 ? 3.804 8.150 0.773 1.00 90.62 101 THR A C 1
ATOM 777 O O . THR A 1 101 ? 4.881 7.580 0.917 1.00 90.62 101 THR A O 1
ATOM 780 N N . GLU A 1 102 ? 3.694 9.358 0.217 1.00 87.69 102 GLU A N 1
ATOM 781 C CA . GLU A 1 102 ? 4.862 10.167 -0.172 1.00 87.69 102 GLU A CA 1
ATOM 782 C C . GLU A 1 102 ? 5.883 9.378 -1.022 1.00 87.69 102 GLU A C 1
ATOM 784 O O . GLU A 1 102 ? 7.091 9.404 -0.776 1.00 87.69 102 GLU A O 1
ATOM 789 N N . ALA A 1 103 ? 5.405 8.623 -2.022 1.00 88.44 103 ALA A N 1
ATOM 790 C CA . ALA A 1 103 ? 6.282 7.754 -2.813 1.00 88.44 103 ALA A CA 1
ATOM 791 C C . ALA A 1 103 ? 7.261 8.552 -3.702 1.00 88.44 103 ALA A C 1
ATOM 793 O O . ALA A 1 103 ? 8.310 8.031 -4.083 1.00 88.44 103 ALA A O 1
ATOM 794 N N . GLY A 1 104 ? 6.949 9.823 -3.978 1.00 92.00 104 GLY A N 1
ATOM 795 C CA . GLY A 1 104 ? 7.798 10.764 -4.707 1.00 92.00 104 GLY A CA 1
ATOM 796 C C . GLY A 1 104 ? 7.391 10.953 -6.175 1.00 92.00 104 GLY A C 1
ATOM 797 O O . GLY A 1 104 ? 6.264 10.620 -6.560 1.00 92.00 104 GLY A O 1
ATOM 798 N N . PRO A 1 105 ? 8.294 11.509 -7.008 1.00 95.19 105 PRO A N 1
ATOM 799 C CA . PRO A 1 105 ? 8.074 11.696 -8.444 1.00 95.19 105 PRO A CA 1
ATOM 800 C C . PRO A 1 105 ? 7.797 10.379 -9.173 1.00 95.19 105 PRO A C 1
ATOM 802 O O . PRO A 1 105 ? 8.155 9.312 -8.680 1.00 95.19 105 PRO A O 1
ATOM 805 N N . ALA A 1 106 ? 7.226 10.455 -10.379 1.00 94.31 106 ALA A N 1
ATOM 806 C CA . ALA A 1 106 ? 6.714 9.297 -11.120 1.00 94.31 106 ALA A CA 1
ATOM 807 C C . ALA A 1 106 ? 7.664 8.084 -11.147 1.00 94.31 106 ALA A C 1
ATOM 809 O O . ALA A 1 106 ? 7.248 6.991 -10.777 1.00 94.31 106 ALA A O 1
ATOM 810 N N . PHE A 1 107 ? 8.940 8.263 -11.504 1.00 96.25 107 PHE A N 1
ATOM 811 C CA . PHE A 1 107 ? 9.903 7.156 -11.576 1.00 96.25 107 PHE A CA 1
ATOM 812 C C . PHE A 1 107 ? 10.151 6.497 -10.208 1.00 96.25 107 PHE A C 1
ATOM 814 O O . PHE A 1 107 ? 9.938 5.298 -10.035 1.00 96.25 107 PHE A O 1
ATOM 821 N N . GLN A 1 108 ? 10.539 7.292 -9.208 1.00 96.25 108 GLN A N 1
ATOM 822 C CA . GLN A 1 108 ? 10.832 6.797 -7.862 1.00 96.25 108 GLN A CA 1
ATOM 823 C C . GLN A 1 108 ? 9.586 6.214 -7.180 1.00 96.25 108 GLN A C 1
ATOM 825 O O . GLN A 1 108 ? 9.652 5.144 -6.574 1.00 96.25 108 GLN A O 1
ATOM 830 N N . GLY A 1 109 ? 8.449 6.900 -7.296 1.00 96.88 109 GLY A N 1
ATOM 831 C CA . GLY A 1 109 ? 7.189 6.486 -6.694 1.00 96.88 109 GLY A CA 1
ATOM 832 C C . GLY A 1 109 ? 6.623 5.219 -7.325 1.00 96.88 109 GLY A C 1
ATOM 833 O O . GLY A 1 109 ? 6.082 4.378 -6.604 1.00 96.88 109 GLY A O 1
ATOM 834 N N . THR A 1 110 ? 6.823 5.030 -8.635 1.00 98.06 110 THR A N 1
ATOM 835 C CA . THR A 1 110 ? 6.496 3.776 -9.332 1.00 98.06 110 THR A CA 1
ATOM 836 C C . THR A 1 110 ? 7.314 2.625 -8.770 1.00 98.06 110 THR A C 1
ATOM 838 O O . THR A 1 110 ? 6.734 1.621 -8.369 1.00 98.06 110 THR A O 1
ATOM 841 N N . ILE A 1 111 ? 8.636 2.787 -8.652 1.00 97.69 111 ILE A N 1
ATOM 842 C CA . ILE A 1 111 ? 9.521 1.742 -8.117 1.00 97.69 111 ILE A CA 1
ATOM 843 C C . ILE A 1 111 ? 9.138 1.392 -6.677 1.00 97.69 111 ILE A C 1
ATOM 845 O O . ILE A 1 111 ? 8.920 0.224 -6.367 1.00 97.69 111 ILE A O 1
ATOM 849 N N . LYS A 1 112 ? 8.989 2.392 -5.798 1.00 97.31 112 LYS A N 1
ATOM 850 C CA . LYS A 1 112 ? 8.601 2.161 -4.398 1.00 97.31 112 LYS A CA 1
ATOM 851 C C . LYS A 1 112 ? 7.264 1.430 -4.277 1.00 97.31 112 LYS A C 1
ATOM 853 O O . LYS A 1 112 ? 7.153 0.494 -3.488 1.00 97.31 112 LYS A O 1
ATOM 858 N N . SER A 1 113 ? 6.265 1.856 -5.050 1.00 97.62 113 SER A N 1
ATOM 859 C CA . SER A 1 113 ? 4.930 1.253 -5.018 1.00 97.62 113 SER A CA 1
ATOM 860 C C . SER A 1 113 ? 4.949 -0.170 -5.571 1.00 97.62 113 SER A C 1
ATOM 862 O O . SER A 1 113 ? 4.409 -1.066 -4.933 1.00 97.62 113 SER A O 1
ATOM 864 N N . ALA A 1 114 ? 5.619 -0.401 -6.703 1.00 98.06 114 ALA A N 1
ATOM 865 C CA . ALA A 1 114 ? 5.742 -1.724 -7.309 1.00 98.06 114 ALA A CA 1
ATOM 866 C C . ALA A 1 114 ? 6.477 -2.715 -6.393 1.00 98.06 114 ALA A C 1
ATOM 868 O O . ALA A 1 114 ? 6.039 -3.853 -6.269 1.00 98.06 114 ALA A O 1
ATOM 869 N N . VAL A 1 115 ? 7.534 -2.280 -5.697 1.00 97.69 115 VAL A N 1
ATOM 870 C CA . VAL A 1 115 ? 8.259 -3.117 -4.725 1.00 97.69 115 VAL A CA 1
ATOM 871 C C . VAL A 1 115 ? 7.368 -3.493 -3.538 1.00 97.69 115 VAL A C 1
ATOM 873 O O . VAL A 1 115 ? 7.278 -4.669 -3.193 1.00 97.69 115 VAL A O 1
ATOM 876 N N . ALA A 1 116 ? 6.684 -2.519 -2.926 1.00 97.62 116 ALA A N 1
ATOM 877 C CA . ALA A 1 116 ? 5.820 -2.779 -1.773 1.00 97.62 116 ALA A CA 1
ATOM 878 C C . ALA A 1 116 ? 4.618 -3.663 -2.140 1.00 97.62 116 ALA A C 1
ATOM 880 O O . ALA A 1 116 ? 4.325 -4.645 -1.459 1.00 97.62 116 ALA A O 1
ATOM 881 N N . PHE A 1 117 ? 3.916 -3.307 -3.218 1.00 98.38 117 PHE A N 1
ATOM 882 C CA . PHE A 1 117 ? 2.708 -4.009 -3.640 1.00 98.38 117 PHE A CA 1
ATOM 883 C C . PHE A 1 117 ? 3.049 -5.376 -4.218 1.00 98.38 117 PHE A C 1
ATOM 885 O O . PHE A 1 117 ? 2.350 -6.329 -3.914 1.00 98.38 117 PHE A O 1
ATOM 892 N N . GLY A 1 118 ? 4.136 -5.493 -4.987 1.00 98.25 118 GLY A N 1
ATOM 893 C CA . GLY A 1 118 ? 4.626 -6.764 -5.518 1.00 98.25 118 GLY A CA 1
ATOM 894 C C . GLY A 1 118 ? 4.832 -7.804 -4.424 1.00 98.25 118 GLY A C 1
ATOM 895 O O . GLY A 1 118 ? 4.315 -8.910 -4.541 1.00 98.25 118 GLY A O 1
ATOM 896 N N . ALA A 1 119 ? 5.506 -7.425 -3.334 1.00 98.31 119 ALA A N 1
ATOM 897 C CA . ALA A 1 119 ? 5.705 -8.308 -2.189 1.00 98.31 119 ALA A CA 1
ATOM 898 C C . ALA A 1 119 ? 4.370 -8.752 -1.566 1.00 98.31 119 ALA A C 1
ATOM 900 O O . ALA A 1 119 ? 4.093 -9.944 -1.507 1.00 98.31 119 ALA A O 1
ATOM 901 N N . LEU A 1 120 ? 3.517 -7.803 -1.169 1.00 98.50 120 LEU A N 1
ATOM 902 C CA . LEU A 1 120 ? 2.270 -8.105 -0.452 1.00 98.50 120 LEU A CA 1
ATOM 903 C C . LEU A 1 120 ? 1.244 -8.851 -1.310 1.00 98.50 120 LEU A C 1
ATOM 905 O O . LEU A 1 120 ? 0.703 -9.871 -0.895 1.00 98.50 120 LEU A O 1
ATOM 909 N N . LEU A 1 121 ? 1.000 -8.376 -2.528 1.00 98.56 121 LEU A N 1
ATOM 910 C CA . LEU A 1 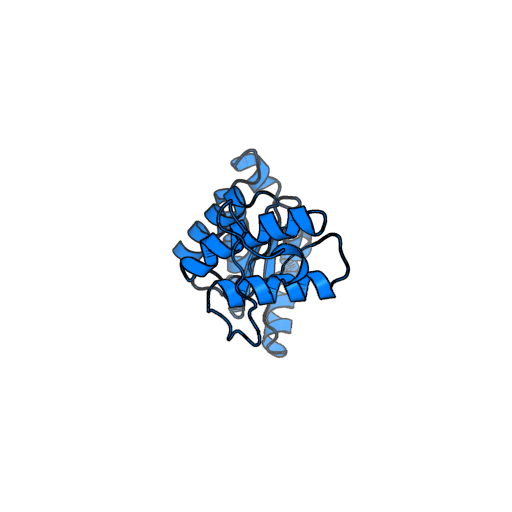121 ? -0.002 -8.960 -3.413 1.00 98.56 121 LEU A CA 1
ATOM 911 C C . LEU A 1 121 ? 0.397 -10.369 -3.878 1.00 98.56 121 LEU A C 1
ATOM 913 O O . LEU A 1 121 ? -0.480 -11.206 -4.067 1.00 98.56 121 LEU A O 1
ATOM 917 N N . SER A 1 122 ? 1.699 -10.660 -4.019 1.00 98.06 122 SER A N 1
ATOM 918 C CA . SER A 1 122 ? 2.176 -12.024 -4.312 1.00 98.06 122 SER A CA 1
ATOM 919 C C . SER A 1 122 ? 1.907 -13.020 -3.176 1.00 98.06 122 SER A C 1
ATOM 921 O O . SER A 1 122 ? 1.811 -14.219 -3.423 1.00 98.06 122 SER A O 1
ATOM 923 N N . GLU A 1 123 ? 1.731 -12.521 -1.951 1.00 98.00 123 GLU A N 1
ATOM 924 C CA . GLU A 1 123 ? 1.374 -13.295 -0.756 1.00 98.00 123 GLU A CA 1
ATOM 925 C C . GLU A 1 123 ? -0.148 -13.372 -0.546 1.00 98.00 123 GLU A C 1
ATOM 927 O O . GLU A 1 123 ? -0.607 -13.948 0.436 1.00 98.00 123 GLU A O 1
ATOM 932 N N . GLY A 1 124 ? -0.944 -12.788 -1.451 1.00 97.94 124 GLY A N 1
ATOM 933 C CA . GLY A 1 124 ? -2.398 -12.688 -1.305 1.00 97.94 124 GLY A CA 1
ATOM 934 C C . GLY A 1 124 ? -2.853 -11.602 -0.324 1.00 97.94 124 GLY A C 1
ATOM 935 O O . GLY A 1 124 ? -4.013 -11.599 0.077 1.00 97.94 124 GLY A O 1
ATOM 936 N N . ILE A 1 125 ? -1.970 -10.676 0.066 1.00 98.50 125 ILE A N 1
ATOM 937 C CA . ILE A 1 125 ? -2.278 -9.601 1.014 1.00 98.50 125 ILE A CA 1
ATOM 938 C C . ILE A 1 125 ? -2.644 -8.327 0.248 1.00 98.50 125 ILE A C 1
ATOM 940 O O . ILE A 1 125 ? -1.792 -7.725 -0.407 1.00 98.50 125 ILE A O 1
ATOM 944 N N . GLY A 1 126 ? -3.891 -7.871 0.398 1.00 97.94 126 GLY A N 1
ATOM 945 C CA . GLY A 1 126 ? -4.383 -6.595 -0.128 1.00 97.94 126 GLY A CA 1
ATOM 946 C C . GLY A 1 126 ? -5.597 -6.731 -1.046 1.00 97.94 126 GLY A C 1
ATOM 947 O O . GLY A 1 126 ? -5.553 -7.413 -2.063 1.00 97.94 126 GLY A O 1
ATOM 948 N N . ASP A 1 127 ? -6.654 -5.985 -0.734 1.00 98.38 127 ASP A N 1
ATOM 949 C CA . ASP A 1 127 ? -7.957 -6.053 -1.416 1.00 98.38 127 ASP A CA 1
ATOM 950 C C . ASP A 1 127 ? -8.188 -4.864 -2.352 1.00 98.38 127 ASP A C 1
ATOM 952 O O . ASP A 1 127 ? -8.989 -4.892 -3.287 1.00 98.38 127 ASP A O 1
ATOM 956 N N . THR A 1 128 ? -7.490 -3.761 -2.092 1.00 98.31 128 THR A N 1
ATOM 957 C CA . THR A 1 128 ? -7.511 -2.571 -2.938 1.00 98.31 128 THR A CA 1
ATOM 958 C C . THR A 1 128 ? -6.191 -1.828 -2.815 1.00 98.31 128 THR A C 1
ATOM 960 O O . THR A 1 128 ? -5.610 -1.749 -1.736 1.00 98.31 128 THR A O 1
ATOM 963 N N . ILE A 1 129 ? -5.718 -1.243 -3.913 1.00 98.06 129 ILE A N 1
ATOM 964 C CA . ILE A 1 129 ? -4.467 -0.484 -3.942 1.00 98.06 129 ILE A CA 1
ATOM 965 C C . ILE A 1 129 ? -4.712 0.976 -4.318 1.00 98.06 129 ILE A C 1
ATOM 967 O O . ILE A 1 129 ? -5.639 1.303 -5.061 1.00 98.06 129 ILE A O 1
ATOM 971 N N . ARG A 1 130 ? -3.842 1.863 -3.838 1.00 97.69 130 ARG A N 1
ATOM 972 C CA . ARG A 1 130 ? -3.660 3.212 -4.380 1.00 97.69 130 ARG A CA 1
ATOM 973 C C . ARG A 1 130 ? -2.171 3.530 -4.467 1.00 97.69 130 ARG A C 1
ATOM 975 O O . ARG A 1 130 ? -1.495 3.600 -3.441 1.00 97.69 130 ARG A O 1
ATOM 982 N N . VAL A 1 131 ? -1.695 3.788 -5.682 1.00 97.56 131 VAL A N 1
ATOM 983 C CA . VAL A 1 131 ? -0.377 4.387 -5.930 1.00 97.56 131 VAL A CA 1
ATOM 984 C C . VAL A 1 131 ? -0.461 5.873 -5.570 1.00 97.56 131 VAL A C 1
ATOM 986 O O . VAL A 1 131 ? -1.452 6.509 -5.909 1.00 97.56 131 VAL A O 1
ATOM 989 N N . SER A 1 132 ? 0.540 6.418 -4.876 1.00 95.06 132 SER A N 1
ATOM 990 C CA . SER A 1 132 ? 0.586 7.849 -4.533 1.00 95.06 132 SER A CA 1
ATOM 991 C C . SER A 1 132 ? 1.805 8.491 -5.194 1.00 95.06 132 SER A C 1
ATOM 993 O O . SER A 1 132 ? 2.922 8.282 -4.724 1.00 95.06 132 SER A O 1
ATOM 995 N N . LEU A 1 133 ? 1.615 9.251 -6.273 1.00 96.19 133 LEU A N 1
ATOM 996 C CA . LEU A 1 133 ? 2.695 9.873 -7.049 1.00 96.19 133 LEU A CA 1
ATOM 997 C C . LEU A 1 133 ? 2.593 11.396 -6.999 1.00 96.19 133 LEU A C 1
ATOM 999 O O . LEU A 1 133 ? 1.508 11.969 -7.001 1.00 96.19 133 LEU A O 1
ATOM 1003 N N . SER A 1 134 ? 3.734 12.076 -7.066 1.00 94.31 134 SER A N 1
ATOM 1004 C CA . SER A 1 134 ? 3.783 13.510 -7.375 1.00 94.31 134 SER A CA 1
ATOM 1005 C C . SER A 1 134 ? 3.610 13.737 -8.886 1.00 94.31 134 SER A C 1
ATOM 1007 O O . SER A 1 134 ? 4.523 14.207 -9.562 1.00 94.31 134 SER A O 1
ATOM 1009 N N . ALA A 1 135 ? 2.464 13.320 -9.428 1.00 94.00 135 ALA A N 1
ATOM 1010 C CA . ALA A 1 135 ? 2.113 13.346 -10.848 1.00 94.00 135 ALA A CA 1
ATOM 1011 C C . ALA A 1 135 ? 0.583 13.485 -11.017 1.00 94.00 135 ALA A C 1
ATOM 1013 O O . ALA A 1 135 ? -0.149 13.348 -10.034 1.00 94.00 135 ALA A O 1
ATOM 1014 N N . PRO A 1 136 ? 0.060 13.748 -12.231 1.00 96.06 136 PRO A N 1
ATOM 1015 C CA . PRO A 1 136 ? -1.381 13.737 -12.466 1.00 96.06 136 PRO A CA 1
ATOM 1016 C C . PRO A 1 136 ? -2.024 12.409 -12.016 1.00 96.06 136 PRO A C 1
ATOM 1018 O O . PRO A 1 136 ? -1.455 11.351 -12.290 1.00 96.06 136 PRO A O 1
ATOM 1021 N N . PRO A 1 137 ? -3.225 12.414 -11.404 1.00 94.94 137 PRO A N 1
ATOM 1022 C CA . PRO A 1 137 ? -3.842 11.202 -10.845 1.00 94.94 137 PRO A CA 1
ATOM 1023 C C . PRO A 1 137 ? -4.034 10.055 -11.845 1.00 94.94 137 PRO A C 1
ATOM 1025 O O . PRO A 1 137 ? -4.040 8.887 -11.466 1.00 94.94 137 PRO A O 1
ATOM 1028 N N . ALA A 1 138 ? -4.166 10.368 -13.137 1.00 97.56 138 ALA A N 1
ATOM 1029 C CA . ALA A 1 138 ? -4.261 9.353 -14.182 1.00 97.56 138 ALA A CA 1
ATOM 1030 C C . ALA A 1 138 ? -3.004 8.462 -14.244 1.00 97.56 138 ALA A C 1
ATOM 1032 O O . ALA A 1 138 ? -3.118 7.275 -14.542 1.00 97.56 138 ALA A O 1
ATOM 1033 N N . GLU A 1 139 ? -1.824 9.001 -13.918 1.00 96.94 139 GLU A N 1
ATOM 1034 C CA . GLU A 1 139 ? -0.577 8.232 -13.843 1.00 96.94 139 GLU A CA 1
ATOM 1035 C C . GLU A 1 139 ? -0.584 7.256 -12.660 1.00 96.94 139 GLU A C 1
ATOM 1037 O O . GLU A 1 139 ? -0.149 6.117 -12.812 1.00 96.94 139 GLU A O 1
ATOM 1042 N N . GLU A 1 140 ? -1.161 7.637 -11.512 1.00 97.62 140 GLU A N 1
ATOM 1043 C CA . GLU A 1 140 ? -1.345 6.720 -10.374 1.00 97.62 140 GLU A CA 1
ATOM 1044 C C . GLU A 1 140 ? -2.189 5.501 -10.778 1.00 97.62 140 GLU A C 1
ATOM 1046 O O . GLU A 1 140 ? -1.845 4.360 -10.459 1.00 97.62 140 GLU A O 1
ATOM 1051 N N . VAL A 1 141 ? -3.276 5.739 -11.524 1.00 97.44 141 VAL A N 1
ATOM 1052 C CA . VAL A 1 141 ? -4.167 4.683 -12.026 1.00 97.44 141 VAL A CA 1
ATOM 1053 C C . VAL A 1 141 ? -3.440 3.782 -13.021 1.00 97.44 141 VAL A C 1
ATOM 1055 O O . VAL A 1 141 ? -3.517 2.561 -12.892 1.00 97.44 141 VAL A O 1
ATOM 1058 N N . LYS A 1 142 ? -2.709 4.359 -13.984 1.00 96.75 142 LYS A N 1
ATOM 1059 C CA . LYS A 1 142 ? -1.922 3.591 -14.963 1.00 96.75 142 LYS A CA 1
ATOM 1060 C C . LYS A 1 142 ? -0.921 2.672 -14.270 1.00 96.75 142 LYS A C 1
ATOM 1062 O O . LYS A 1 142 ? -0.915 1.476 -14.545 1.00 96.75 142 LYS A O 1
ATOM 1067 N N . VAL A 1 143 ? -0.130 3.202 -13.336 1.00 97.56 143 VAL A N 1
ATOM 1068 C CA . VAL A 1 143 ? 0.862 2.415 -12.588 1.00 97.56 143 VAL A CA 1
ATOM 1069 C C . VAL A 1 143 ? 0.190 1.315 -11.765 1.00 97.56 143 VAL A C 1
ATOM 1071 O O . VAL A 1 143 ? 0.644 0.175 -11.786 1.00 97.56 143 VAL A O 1
ATOM 1074 N N . GLY A 1 144 ? -0.923 1.615 -11.088 1.00 97.75 144 GLY A N 1
ATOM 1075 C CA . GLY A 1 144 ? -1.658 0.617 -10.308 1.00 97.75 144 GLY A CA 1
ATOM 1076 C C . GLY A 1 144 ? -2.183 -0.532 -11.170 1.00 97.75 144 GLY A C 1
ATOM 1077 O O . GLY A 1 144 ? -2.035 -1.695 -10.802 1.00 97.75 144 GLY A O 1
ATOM 1078 N N . LEU A 1 145 ? -2.738 -0.220 -12.344 1.00 97.06 145 LEU A N 1
ATOM 1079 C CA . LEU A 1 145 ? -3.189 -1.228 -13.305 1.00 97.06 145 LEU A CA 1
ATOM 1080 C C . LEU A 1 145 ? -2.029 -2.095 -13.802 1.00 97.06 145 LEU A C 1
ATOM 1082 O O . LEU A 1 145 ? -2.159 -3.316 -13.797 1.00 97.06 145 LEU A O 1
ATOM 1086 N N . GLN A 1 146 ? -0.893 -1.485 -14.152 1.00 97.00 146 GLN A N 1
ATOM 1087 C CA . GLN A 1 146 ? 0.297 -2.213 -14.603 1.00 97.00 146 GLN A CA 1
ATOM 1088 C C . GLN A 1 146 ? 0.852 -3.157 -13.526 1.00 97.00 146 GLN A C 1
ATOM 1090 O O . GLN A 1 146 ? 1.227 -4.281 -13.843 1.00 97.00 146 GLN A O 1
ATOM 1095 N N . ILE A 1 147 ? 0.847 -2.760 -12.247 1.00 97.56 147 ILE A N 1
ATOM 1096 C CA . ILE A 1 147 ? 1.262 -3.637 -11.137 1.00 97.56 147 ILE A CA 1
ATOM 1097 C C . ILE A 1 147 ? 0.348 -4.869 -11.037 1.00 97.56 147 ILE A C 1
ATOM 1099 O O . ILE A 1 147 ? 0.837 -5.992 -10.921 1.00 97.56 147 ILE A O 1
ATOM 1103 N N . LEU A 1 148 ? -0.974 -4.679 -11.106 1.00 97.81 148 LEU A N 1
ATOM 1104 C CA . LEU A 1 148 ? -1.932 -5.790 -11.046 1.00 97.81 148 LEU A CA 1
ATOM 1105 C C . LEU A 1 148 ? -1.816 -6.719 -12.264 1.00 97.81 148 LEU A C 1
ATOM 1107 O O . LEU A 1 148 ? -1.906 -7.936 -12.120 1.00 97.81 148 LEU A O 1
ATOM 1111 N N . GLU A 1 149 ? -1.599 -6.160 -13.454 1.00 96.50 149 GLU A N 1
ATOM 1112 C CA . GLU A 1 149 ? -1.371 -6.911 -14.695 1.00 96.50 149 GLU A CA 1
ATOM 1113 C C . GLU A 1 149 ? -0.064 -7.721 -14.647 1.00 96.50 149 GLU A C 1
ATOM 1115 O O . GLU A 1 149 ? -0.051 -8.899 -15.022 1.00 96.50 149 GLU A O 1
ATOM 1120 N N . ALA A 1 150 ? 1.021 -7.140 -14.125 1.00 95.88 150 ALA A N 1
ATOM 1121 C CA . ALA A 1 150 ? 2.310 -7.815 -13.968 1.00 95.88 150 ALA A CA 1
ATOM 1122 C C . ALA A 1 150 ? 2.218 -9.036 -13.036 1.00 95.88 150 ALA A C 1
ATOM 1124 O O . ALA A 1 150 ? 2.831 -10.067 -13.309 1.00 95.88 150 ALA A O 1
ATOM 1125 N N . LEU A 1 151 ? 1.392 -8.951 -11.989 1.00 96.62 151 LEU A N 1
ATOM 1126 C CA . LEU A 1 151 ? 1.134 -10.039 -11.038 1.00 96.62 151 LEU A CA 1
ATOM 1127 C C . LEU A 1 151 ? 0.039 -11.023 -11.486 1.00 96.62 151 LEU A C 1
ATOM 1129 O O . LEU A 1 151 ? -0.302 -11.929 -10.732 1.00 96.62 151 LEU A O 1
ATOM 1133 N N . ASN A 1 152 ? -0.529 -10.860 -12.687 1.00 95.56 152 ASN A N 1
ATOM 1134 C CA . ASN A 1 152 ? -1.673 -11.640 -13.188 1.00 95.56 152 ASN A CA 1
ATOM 1135 C C . ASN A 1 152 ? -2.956 -11.521 -12.340 1.00 95.56 152 ASN A C 1
ATOM 1137 O O . ASN A 1 152 ? -3.868 -12.332 -12.476 1.00 95.56 152 ASN A O 1
ATOM 1141 N N . LEU A 1 153 ? -3.066 -10.484 -11.508 1.00 96.44 153 LEU A N 1
ATOM 1142 C CA . LEU A 1 153 ? -4.275 -10.168 -10.736 1.00 96.44 153 LEU A CA 1
ATOM 1143 C C . LEU A 1 153 ? -5.313 -9.414 -11.577 1.00 96.44 153 LEU A C 1
ATOM 1145 O O . LEU A 1 153 ? -6.462 -9.233 -11.176 1.00 96.44 153 LEU A O 1
ATOM 1149 N N . LYS A 1 154 ? -4.908 -8.969 -12.768 1.00 94.44 154 LYS A N 1
ATOM 1150 C CA . LYS A 1 154 ? -5.770 -8.366 -13.774 1.00 94.44 154 LYS A CA 1
ATOM 1151 C C . LYS A 1 154 ? -5.383 -8.864 -15.162 1.00 94.44 154 LYS A C 1
ATOM 1153 O O . LYS A 1 154 ? -4.203 -9.006 -15.466 1.00 94.44 154 LYS A O 1
ATOM 1158 N N . GLN A 1 155 ? -6.383 -9.105 -16.011 1.00 92.88 155 GLN A N 1
ATOM 1159 C CA . GLN A 1 155 ? -6.151 -9.509 -17.395 1.00 92.88 155 GLN A CA 1
ATOM 1160 C C . GLN A 1 155 ? -5.383 -8.423 -18.159 1.00 92.88 155 GLN A C 1
ATOM 1162 O O . GLN A 1 155 ? -5.834 -7.277 -18.240 1.00 92.88 155 GLN A O 1
ATOM 1167 N N . ARG A 1 156 ? -4.264 -8.823 -18.766 1.00 88.75 156 ARG A N 1
ATOM 1168 C CA . ARG A 1 156 ? -3.458 -7.985 -19.659 1.00 88.75 156 ARG A CA 1
ATOM 1169 C C . ARG A 1 156 ? -4.210 -7.764 -20.969 1.00 88.75 156 ARG A C 1
ATOM 1171 O O . ARG A 1 156 ? -4.771 -8.710 -21.521 1.00 88.75 156 ARG A O 1
ATOM 1178 N N . ARG A 1 157 ? -4.240 -6.525 -21.469 1.00 82.62 157 ARG A N 1
ATOM 1179 C CA . ARG A 1 157 ? -4.865 -6.214 -22.771 1.00 82.62 157 ARG A CA 1
ATOM 1180 C C . ARG A 1 157 ? -3.873 -6.297 -23.926 1.00 82.62 157 ARG A C 1
ATOM 1182 O O . ARG A 1 157 ? -4.129 -6.998 -24.896 1.00 82.62 157 ARG A O 1
ATOM 1189 N N . LEU A 1 158 ? -2.765 -5.574 -23.815 1.00 86.06 158 LEU A N 1
ATOM 1190 C CA . LEU A 1 158 ? -1.675 -5.546 -24.784 1.00 86.06 158 LEU A CA 1
ATOM 1191 C C . LEU A 1 158 ? -0.371 -5.445 -23.998 1.00 86.06 158 LEU A C 1
ATOM 1193 O O . LEU A 1 158 ? -0.193 -4.498 -23.239 1.00 86.06 158 LEU A O 1
ATOM 1197 N N . GLU A 1 159 ? 0.516 -6.415 -24.183 1.00 85.38 159 GLU A N 1
ATOM 1198 C CA . GLU A 1 159 ? 1.835 -6.450 -23.555 1.00 85.38 159 GLU A CA 1
ATOM 1199 C C . GLU A 1 159 ? 2.880 -6.597 -24.660 1.00 85.38 159 GLU A C 1
ATOM 1201 O O . GLU A 1 159 ? 2.878 -7.579 -25.404 1.00 85.38 1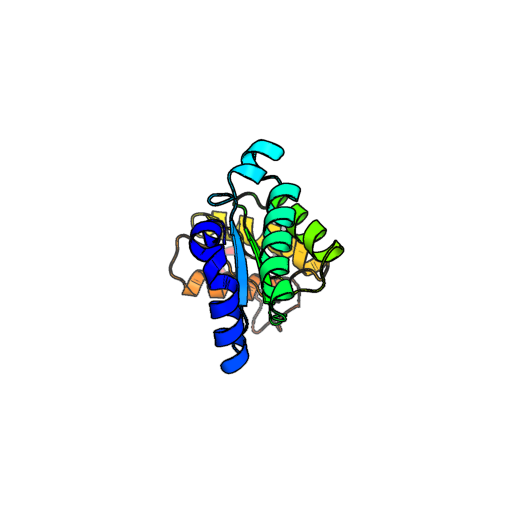59 GLU A O 1
ATOM 1206 N N . ILE A 1 160 ? 3.748 -5.596 -24.796 1.00 85.75 160 ILE A N 1
ATOM 1207 C CA . ILE A 1 160 ? 4.892 -5.663 -25.704 1.00 85.75 160 ILE A CA 1
ATOM 1208 C C . ILE A 1 160 ? 6.051 -6.262 -24.913 1.00 85.75 160 ILE A C 1
ATOM 1210 O O . ILE A 1 160 ? 6.550 -5.648 -23.973 1.00 85.75 160 ILE A O 1
ATOM 1214 N N . VAL A 1 161 ? 6.474 -7.465 -25.298 1.00 85.38 161 VAL A N 1
ATOM 1215 C CA . VAL A 1 161 ? 7.616 -8.152 -24.688 1.00 85.38 161 VAL A CA 1
ATOM 1216 C C . VAL A 1 161 ? 8.806 -8.036 -25.630 1.00 85.38 161 VAL A C 1
ATOM 1218 O O . VAL A 1 161 ? 8.817 -8.636 -26.705 1.00 85.38 161 VAL A O 1
ATOM 1221 N N . SER A 1 162 ? 9.811 -7.261 -25.230 1.00 88.00 162 SER A N 1
ATOM 1222 C CA . SER A 1 162 ? 11.041 -7.064 -25.996 1.00 88.00 162 SER A CA 1
ATOM 1223 C C . SER A 1 162 ? 12.272 -7.516 -25.208 1.00 88.00 162 SER A C 1
ATOM 1225 O O . SER A 1 162 ? 12.315 -7.499 -23.978 1.00 88.00 162 SER A O 1
ATOM 1227 N N . CYS A 1 163 ? 13.294 -7.965 -25.936 1.00 90.25 163 CYS A N 1
ATOM 1228 C CA . CYS A 1 163 ? 14.603 -8.247 -25.357 1.00 90.25 163 CYS A CA 1
ATOM 1229 C C . CYS A 1 163 ? 15.304 -6.915 -25.026 1.00 90.25 163 CYS A C 1
ATOM 1231 O O . CYS A 1 163 ? 15.218 -5.990 -25.832 1.00 90.25 163 CYS A O 1
ATOM 1233 N N . PRO A 1 164 ? 16.083 -6.808 -23.934 1.00 84.12 164 PRO A N 1
ATOM 1234 C CA . PRO A 1 164 ? 16.888 -5.613 -23.639 1.00 84.12 164 PRO A CA 1
ATOM 1235 C C . PRO A 1 164 ? 17.952 -5.256 -24.704 1.00 84.12 164 PRO A C 1
ATOM 1237 O O . PRO A 1 164 ? 18.588 -4.210 -24.584 1.00 84.12 164 PRO A O 1
ATOM 1240 N N . SER A 1 165 ? 18.128 -6.087 -25.745 1.00 87.69 165 SER A N 1
ATOM 1241 C CA . SER A 1 165 ? 19.249 -6.132 -26.699 1.00 87.69 165 SER A CA 1
ATOM 1242 C C . SER A 1 165 ? 20.522 -6.774 -26.122 1.00 87.69 165 SER A C 1
ATOM 1244 O O . SER A 1 165 ? 20.687 -6.912 -24.912 1.00 87.69 165 SER A O 1
ATOM 1246 N N . CYS A 1 166 ? 21.416 -7.243 -26.995 1.00 91.62 166 C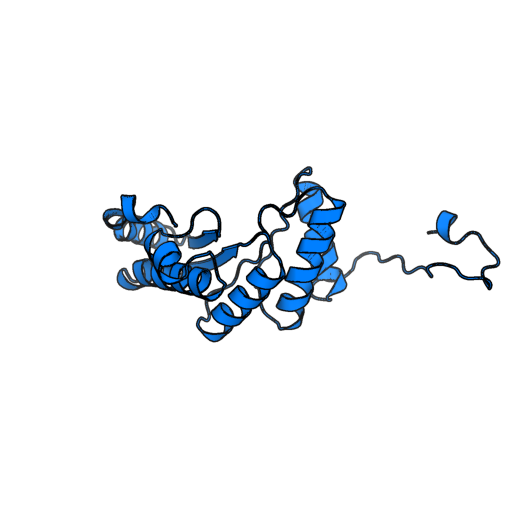YS A N 1
ATOM 1247 C CA . CYS A 1 166 ? 22.747 -7.753 -26.639 1.00 91.62 166 CYS A CA 1
ATOM 1248 C C . CYS A 1 166 ? 23.673 -7.740 -27.868 1.00 91.62 166 CYS A C 1
ATOM 1250 O O . CYS A 1 166 ? 23.237 -7.407 -28.965 1.00 91.62 166 CYS A O 1
ATOM 1252 N N . GLY A 1 167 ? 24.929 -8.184 -27.730 1.00 92.00 167 GLY A N 1
ATOM 1253 C CA . GLY A 1 167 ? 25.880 -8.270 -28.855 1.00 92.00 167 GLY A CA 1
ATOM 1254 C C . GLY A 1 167 ? 25.462 -9.197 -30.010 1.00 92.00 167 GLY A C 1
ATOM 1255 O O . GLY A 1 167 ? 26.139 -9.247 -31.029 1.00 92.00 167 GLY A O 1
ATOM 1256 N N . ARG A 1 168 ? 24.353 -9.935 -29.863 1.00 93.94 168 ARG A N 1
ATOM 1257 C CA . ARG A 1 168 ? 23.734 -10.740 -30.929 1.00 93.94 168 ARG A CA 1
ATOM 1258 C C . ARG A 1 168 ? 22.662 -9.979 -31.715 1.00 93.94 168 ARG A C 1
ATOM 1260 O O . ARG A 1 168 ? 22.113 -10.535 -32.661 1.00 93.94 168 ARG A O 1
ATOM 1267 N N . ALA A 1 169 ? 22.311 -8.761 -31.304 1.00 90.56 169 ALA A N 1
ATOM 1268 C CA . ALA A 1 169 ? 21.271 -7.982 -31.954 1.00 90.56 169 ALA A CA 1
ATOM 1269 C C . ALA A 1 169 ? 21.714 -7.577 -33.363 1.00 90.56 169 ALA A C 1
ATOM 1271 O O . ALA A 1 169 ? 22.757 -6.959 -33.552 1.00 90.56 169 ALA A O 1
ATOM 1272 N N . GLN A 1 170 ? 20.897 -7.932 -34.350 1.00 92.88 170 GLN A N 1
ATOM 1273 C CA . GLN A 1 170 ? 21.101 -7.560 -35.754 1.00 92.88 170 GLN A CA 1
ATOM 1274 C C . GLN A 1 170 ? 20.265 -6.338 -36.159 1.00 92.88 170 GLN A C 1
ATOM 1276 O O . GLN A 1 170 ? 20.365 -5.862 -37.286 1.00 92.88 170 GLN A O 1
ATOM 1281 N N . VAL A 1 171 ? 19.431 -5.840 -35.242 1.00 91.56 171 VAL A N 1
ATOM 1282 C CA . VAL A 1 171 ? 18.538 -4.694 -35.427 1.00 91.56 171 VAL A CA 1
ATOM 1283 C C . VAL A 1 171 ? 18.557 -3.812 -34.184 1.00 91.56 171 VAL A C 1
ATOM 1285 O O . VAL A 1 171 ? 18.893 -4.265 -33.088 1.00 91.56 171 VAL A O 1
ATOM 1288 N N . ASP A 1 172 ? 18.170 -2.551 -34.357 1.00 88.56 172 ASP A N 1
ATOM 1289 C CA . ASP A 1 172 ? 18.019 -1.597 -33.261 1.00 88.56 172 ASP A CA 1
ATOM 1290 C C . ASP A 1 172 ? 16.731 -1.899 -32.480 1.00 88.56 172 ASP A C 1
ATOM 1292 O O . ASP A 1 172 ? 15.650 -1.403 -32.798 1.00 88.56 172 ASP A O 1
ATOM 1296 N N . VAL A 1 173 ? 16.851 -2.770 -31.475 1.00 88.12 173 VAL A N 1
ATOM 1297 C CA . VAL A 1 173 ? 15.719 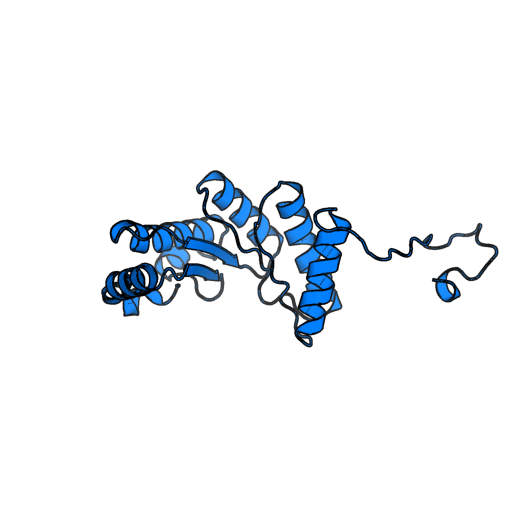-3.207 -30.645 1.00 88.12 173 VAL A CA 1
ATOM 1298 C C . VAL A 1 173 ? 15.079 -2.027 -29.904 1.00 88.12 173 VAL A C 1
ATOM 1300 O O . VAL A 1 173 ? 13.868 -2.029 -29.722 1.00 88.12 173 VAL A O 1
ATOM 1303 N N . TYR A 1 174 ? 15.853 -0.997 -29.541 1.00 84.50 174 TYR A N 1
ATOM 1304 C CA . TYR A 1 174 ? 15.339 0.176 -28.825 1.00 84.50 174 TYR A CA 1
ATOM 1305 C C . TYR A 1 174 ? 14.428 1.049 -29.683 1.00 84.50 174 TYR A C 1
ATOM 1307 O O . TYR A 1 174 ? 13.515 1.662 -29.151 1.00 84.50 174 TYR A O 1
ATOM 1315 N N . LYS A 1 175 ? 14.676 1.128 -30.995 1.00 88.25 175 LYS A N 1
ATOM 1316 C CA . LYS A 1 175 ? 13.792 1.854 -31.922 1.00 88.25 175 LYS A CA 1
ATOM 1317 C C . LYS A 1 175 ? 12.536 1.077 -32.299 1.00 88.25 175 LYS A C 1
ATOM 1319 O O . LYS A 1 175 ? 11.574 1.689 -32.750 1.00 88.25 175 LYS A O 1
ATOM 1324 N N . LEU A 1 176 ? 12.596 -0.252 -32.232 1.00 85.38 176 LEU A N 1
ATOM 1325 C CA . LEU A 1 176 ? 11.492 -1.132 -32.618 1.00 85.38 176 LEU A CA 1
ATOM 1326 C C . LEU A 1 176 ? 10.491 -1.366 -31.482 1.00 85.38 176 LEU A C 1
ATOM 1328 O O . LEU A 1 176 ? 9.327 -1.639 -31.769 1.00 85.38 176 LEU A O 1
ATOM 1332 N N . ALA A 1 177 ? 10.961 -1.320 -30.234 1.00 81.69 177 ALA A N 1
ATOM 1333 C CA . ALA A 1 177 ? 10.139 -1.407 -29.030 1.00 81.69 177 ALA A CA 1
ATOM 1334 C C . ALA A 1 177 ? 9.442 -0.071 -28.733 1.00 81.69 177 ALA A C 1
ATOM 1336 O O . ALA A 1 177 ? 8.278 -0.130 -28.278 1.00 81.69 177 ALA A O 1
#

Secondary structure (DSSP, 8-state):
-TTGGGGGGGHHHHHHHHHHHT--EEEEEEGGG--HHHHHHHSS--HHHHHHHHHHHHHHHHTTT---EEEEEE-SSHHHHHHHHHHHHTT--S-BEE--SS--SHHHHHHHHHHHHHHHHHTT--SEE----SS-HHHHHHHHHHHHHHTTSS--S---------TT-SS-HHHH-

Solvent-accessible surface area (backbone atoms only — not comparable to full-atom values): 10027 Å² total; per-residue (Å²): 95,54,65,40,77,87,37,62,89,39,43,57,56,52,40,49,55,26,60,78,68,71,49,70,46,74,52,54,36,39,51,94,48,56,44,67,68,44,36,67,75,61,73,43,78,42,36,66,42,43,38,52,52,44,55,53,58,49,47,58,33,46,80,64,76,40,75,62,50,30,41,29,60,28,31,63,49,40,69,50,31,43,53,21,50,55,54,37,62,75,74,45,89,58,50,31,44,44,36,43,38,82,30,38,47,57,72,57,12,47,52,45,37,46,58,29,48,51,58,35,49,74,72,72,47,63,76,43,78,46,56,41,47,69,54,64,69,67,55,26,53,52,52,46,51,49,50,34,32,75,71,65,77,36,89,76,89,83,82,90,86,76,73,94,66,58,100,81,56,91,62,70,49,80,80,74,104

Foldseek 3Di:
DLCCVVVLVCLLVVLVVCVVVVNAEEQEAEQVSQHVVLCVVVVGSALVSQLVRFVVVQVSSVVNVRDSYAYEYEEQQLVRRLSNQVVNVVPDPHAYEDEYPCQEALVSLLVSQLSNCVNQVLVVGHDHYFRDHPDPRVSRVVSVQVSCCVSVVDPDDDDDDFDPDDPPDPDDRVVVD

Sequence (177 aa):
PGNIKQFDDKVKEIAKAASETRTPIRIGVNAGSLDARLLKKYGKATPEALVESALWEASLFEEHGFGDIKISVKHNDPVVMVNAYRQLAAQSDYPLHLGVTEAGPAFQGTIKSAVAFGALLSEGIGDTIRVSLSAPPAEEVKVGLQILEALNLKQRRLEIVSCPSCGRAQVDVYKLA

Nearest PDB structures (foldseek):
  4mwa-assembly3_D  TM=9.728E-01  e=4.737E-14  Bacillus anthracis str. Sterne
  3noy-assembly2_D  TM=8.560E-01  e=5.589E-15  Aquifex aeolicus
  4mwa-assembly2_F  TM=9.519E-01  e=2.141E-13  Bacillus anthracis str. Sterne
  4mwa-assembly3_C  TM=9.748E-01  e=1.978E-11  Bacillus anthracis str. Sterne
  2y0f-assembly2_B  TM=8.075E-01  e=7.235E-12  Thermus thermophilus HB27

pLDDT: mean 92.36, std 9.04, range [51.28, 98.56]

Radius of gyration: 19.72 Å; Cα contacts (8 Å, |Δi|>4): 254; chains: 1; bounding box: 54×28×59 Å

Mean predicted aligned error: 4.91 Å